Protein AF-A0A960BMP4-F1 (afdb_monomer)

Mean predicted aligned error: 10.77 Å

Foldseek 3Di:
DPPVVVVVLVVVLVCVVVVCVVDPDPPPDDDCPPVVVNVVSVVVVCVVVVVVVVLLVVLFVLLQQLLCVLLVPPLATEAEDDPVCVVVDPDPDQWDWPQDPPDLQAIHSYIYGYNQLSVLSSVCLPDPLPDRDVSVLVSLLSSLLSSLSNNRDDQLQLSLLVSLQCQLVSVVSSPDDSVSSVVSSQCCQPPPQVPDPPSNHDPSQVSCVVVPHHRDPPDDHDD

Secondary structure (DSSP, 8-state):
--HHHHHHHHHHHHHHHHHHHHSPPPTTS------HHHHHHHHHHHHHHHHHHHHHHHHHHHHHHHHHHHH--TT-EEEEPPTTTTTT-----SEEEEE-TT-TT-EEEEEEE-HHHHHHHHHHHHS-SSS--HHHHHHHHHHHHHHHHHTT---HHHHHHHHHHHHHHHHHHTT--HHHHHHHHHHHHHHTGGGS-TTT---HHHHHHHTT--PPTT-----

pLDDT: mean 80.57, std 16.95, range [37.34, 98.31]

Solvent-accessible surface area (backbone atoms only — not comparable to full-atom values): 12436 Å² total; per-residue (Å²): 145,60,64,68,60,54,53,50,50,51,51,53,52,50,50,66,54,47,50,56,69,78,53,66,75,70,86,86,68,82,75,92,72,70,65,56,69,60,53,52,51,52,50,52,50,51,54,53,54,50,48,54,52,51,55,56,48,49,46,29,50,55,50,16,52,32,39,18,68,74,54,69,39,87,75,40,39,40,44,64,46,52,80,77,50,61,83,76,51,91,70,94,58,65,53,49,60,56,68,46,86,95,40,98,78,43,42,27,47,42,29,36,28,29,42,64,39,44,51,27,37,47,48,46,67,73,47,90,53,82,77,69,51,71,62,31,39,46,23,51,40,51,54,34,29,32,34,37,31,47,66,51,50,82,50,55,25,55,24,41,42,51,17,58,64,38,28,29,60,50,34,34,60,64,69,37,51,74,66,42,10,47,52,42,36,48,48,35,59,71,70,44,55,81,73,50,57,74,69,45,55,57,55,38,71,60,49,35,50,76,73,76,42,73,76,53,92,90,64,83,73,78,117

Radius of gyration: 23.42 Å; Cα contacts (8 Å, |Δi|>4): 255; chains: 1; bounding box: 59×39×73 Å

Structure (mmCIF, N/CA/C/O backbone):
data_AF-A0A960BMP4-F1
#
_entry.id   AF-A0A960BMP4-F1
#
loop_
_atom_site.group_PDB
_atom_site.id
_atom_site.type_symbol
_atom_site.label_atom_id
_atom_site.label_alt_id
_atom_site.label_comp_id
_atom_site.label_asym_id
_atom_site.label_entity_id
_atom_site.label_seq_id
_atom_site.pdbx_PDB_ins_code
_atom_site.Cartn_x
_atom_site.Cartn_y
_atom_site.Cartn_z
_atom_site.occupancy
_atom_site.B_iso_or_equiv
_atom_site.auth_seq_id
_atom_site.auth_comp_id
_atom_site.auth_asym_id
_atom_site.auth_atom_id
_atom_site.pdbx_PDB_model_num
ATOM 1 N N . MET A 1 1 ? 5.807 14.676 -18.276 1.00 41.81 1 MET A N 1
ATOM 2 C CA . MET A 1 1 ? 6.745 15.145 -19.332 1.00 41.81 1 MET A CA 1
ATOM 3 C C . MET A 1 1 ? 7.865 14.135 -19.682 1.00 41.81 1 MET A C 1
ATOM 5 O O . MET A 1 1 ? 8.945 14.554 -20.074 1.00 41.81 1 MET A O 1
ATOM 9 N N . ARG A 1 2 ? 7.651 12.806 -19.567 1.00 56.31 2 ARG A N 1
ATOM 10 C CA . ARG A 1 2 ? 8.722 11.788 -19.744 1.00 56.31 2 ARG A CA 1
ATOM 11 C C . ARG A 1 2 ? 8.418 10.639 -20.725 1.00 56.31 2 ARG A C 1
ATOM 13 O O . ARG A 1 2 ? 9.346 9.957 -21.137 1.00 56.31 2 ARG A O 1
ATOM 20 N N . VAL A 1 3 ? 7.169 10.463 -21.162 1.00 45.22 3 VAL A N 1
ATOM 21 C CA . VAL A 1 3 ? 6.778 9.369 -22.080 1.00 45.22 3 VAL A CA 1
ATOM 22 C C . VAL A 1 3 ? 7.283 9.604 -23.513 1.00 45.22 3 VAL A C 1
ATOM 24 O O . VAL A 1 3 ? 7.791 8.686 -24.149 1.00 45.22 3 VAL A O 1
ATOM 27 N N . TRP A 1 4 ? 7.254 10.851 -23.993 1.00 42.41 4 TRP A N 1
ATOM 28 C CA . TRP A 1 4 ? 7.706 11.213 -25.345 1.00 42.41 4 TRP A CA 1
ATOM 29 C C . TRP A 1 4 ? 9.205 10.981 -25.576 1.00 42.41 4 TRP A C 1
ATOM 31 O O . TRP A 1 4 ? 9.603 10.609 -26.675 1.00 42.41 4 TRP A O 1
ATOM 41 N N . LEU A 1 5 ? 10.031 11.136 -24.537 1.00 52.12 5 LEU A N 1
ATOM 42 C CA . LEU A 1 5 ? 11.470 10.861 -24.613 1.00 52.12 5 LEU A CA 1
ATOM 43 C C . LEU A 1 5 ? 11.751 9.364 -24.763 1.00 52.12 5 LEU A C 1
ATOM 45 O O . LEU A 1 5 ? 12.601 8.987 -25.562 1.00 52.12 5 LEU A O 1
ATOM 49 N N . ILE A 1 6 ? 11.007 8.515 -24.049 1.00 60.19 6 ILE A N 1
ATOM 50 C CA . ILE A 1 6 ? 11.130 7.055 -24.151 1.00 60.19 6 ILE A CA 1
ATOM 51 C C . ILE A 1 6 ? 10.642 6.583 -25.528 1.00 60.19 6 ILE A C 1
ATOM 53 O O . ILE A 1 6 ? 11.319 5.787 -26.175 1.00 60.19 6 ILE A O 1
ATOM 57 N N . GLY A 1 7 ? 9.524 7.133 -26.017 1.00 64.62 7 GLY A N 1
ATOM 58 C CA . GLY A 1 7 ? 9.010 6.848 -27.360 1.00 64.62 7 GLY A CA 1
ATOM 59 C C . GLY A 1 7 ? 9.972 7.269 -28.477 1.00 64.62 7 GLY A C 1
ATOM 60 O O . GLY A 1 7 ? 10.212 6.500 -29.406 1.00 64.62 7 GLY A O 1
ATOM 61 N N . ALA A 1 8 ? 10.588 8.449 -28.363 1.00 65.50 8 ALA A N 1
ATOM 62 C CA . ALA A 1 8 ? 11.595 8.918 -29.314 1.00 65.50 8 ALA A CA 1
ATOM 63 C C . ALA A 1 8 ? 12.864 8.049 -29.288 1.00 65.50 8 ALA A C 1
ATOM 65 O O . ALA A 1 8 ? 13.399 7.717 -30.347 1.00 65.50 8 ALA A O 1
ATOM 66 N N . LEU A 1 9 ? 13.316 7.627 -28.100 1.00 70.31 9 LEU A N 1
ATOM 67 C CA . LEU A 1 9 ? 14.463 6.729 -27.969 1.00 70.31 9 LEU A CA 1
ATOM 68 C C . LEU A 1 9 ? 14.171 5.365 -28.608 1.00 70.31 9 LEU A C 1
ATOM 70 O O . LEU A 1 9 ? 14.985 4.867 -29.376 1.00 70.31 9 LEU A O 1
ATOM 74 N N . LEU A 1 10 ? 12.990 4.792 -28.355 1.00 73.38 10 LEU A N 1
ATOM 75 C CA . LEU A 1 10 ? 12.566 3.523 -28.952 1.00 73.38 10 LEU A CA 1
ATOM 76 C C . LEU A 1 10 ? 12.469 3.609 -30.479 1.00 73.38 10 LEU A C 1
ATOM 78 O O . LEU A 1 10 ? 12.967 2.717 -31.161 1.00 73.38 10 LEU A O 1
ATOM 82 N N . MET A 1 11 ? 11.911 4.690 -31.034 1.00 73.88 11 MET A N 1
ATOM 83 C CA . MET A 1 11 ? 11.859 4.880 -32.489 1.00 73.88 11 MET A CA 1
ATOM 84 C C . MET A 1 11 ? 13.251 5.016 -33.116 1.00 73.88 11 MET A C 1
ATOM 86 O O . MET A 1 11 ? 13.504 4.437 -34.174 1.00 73.88 11 MET A O 1
ATOM 90 N N . LEU A 1 12 ? 14.179 5.720 -32.459 1.00 75.50 12 LEU A N 1
ATOM 91 C CA . LEU A 1 12 ? 15.569 5.817 -32.913 1.00 75.50 12 LEU A CA 1
ATOM 92 C C . LEU A 1 12 ? 16.291 4.462 -32.843 1.00 75.50 12 LEU A C 1
ATOM 94 O O . LEU A 1 12 ? 17.049 4.131 -33.756 1.00 75.50 12 LEU A O 1
ATOM 98 N N . LEU A 1 13 ? 16.021 3.654 -31.812 1.00 69.44 13 LEU A N 1
ATOM 99 C CA . LEU A 1 13 ? 16.563 2.299 -31.682 1.00 69.44 13 LEU A CA 1
ATOM 100 C C . LEU A 1 13 ? 16.010 1.370 -32.773 1.00 69.44 13 LEU A C 1
ATOM 102 O O . LEU A 1 13 ? 16.787 0.677 -33.426 1.00 69.44 13 LEU A O 1
ATOM 106 N N . VAL A 1 14 ? 14.701 1.410 -33.048 1.00 76.44 14 VAL A N 1
ATOM 107 C CA . VAL A 1 14 ? 14.080 0.645 -34.146 1.00 76.44 14 VAL A CA 1
ATOM 108 C C . VAL A 1 14 ? 14.661 1.069 -35.496 1.00 76.44 14 VAL A C 1
ATOM 110 O O . VAL A 1 14 ? 15.068 0.215 -36.281 1.00 76.44 14 VAL A O 1
ATOM 113 N N . ALA A 1 15 ? 14.794 2.372 -35.758 1.00 70.25 15 ALA A N 1
ATOM 114 C CA . ALA A 1 15 ? 15.386 2.872 -36.998 1.00 70.25 15 ALA A CA 1
ATOM 115 C C . ALA A 1 15 ? 16.854 2.432 -37.171 1.00 70.25 15 ALA A C 1
ATOM 117 O O . ALA A 1 15 ? 17.264 2.084 -38.280 1.00 70.25 15 ALA A O 1
ATOM 118 N N . ALA A 1 16 ? 17.636 2.390 -36.087 1.00 69.19 16 ALA A N 1
ATOM 119 C CA . ALA A 1 16 ? 19.025 1.931 -36.102 1.00 69.19 16 ALA A CA 1
ATOM 120 C C . ALA A 1 16 ? 19.167 0.421 -36.376 1.00 69.19 16 ALA A C 1
ATOM 122 O O . ALA A 1 16 ? 20.175 0.005 -36.948 1.00 69.19 16 ALA A O 1
ATOM 123 N N . VAL A 1 17 ? 18.164 -0.388 -36.014 1.00 67.19 17 VAL A N 1
ATOM 124 C CA . VAL A 1 17 ? 18.113 -1.837 -36.288 1.00 67.19 17 VAL A CA 1
ATOM 125 C C . VAL A 1 17 ? 17.589 -2.125 -37.698 1.00 67.19 17 VAL A C 1
ATOM 127 O O . VAL A 1 17 ? 18.158 -2.941 -38.419 1.00 67.19 17 VAL A O 1
ATOM 130 N N . VAL A 1 18 ? 16.527 -1.436 -38.119 1.00 71.44 18 VAL A N 1
ATOM 131 C CA . VAL A 1 18 ? 15.832 -1.693 -39.390 1.00 71.44 18 VAL A CA 1
ATOM 132 C C . VAL A 1 18 ? 16.627 -1.173 -40.589 1.00 71.44 18 VAL A C 1
ATOM 134 O O . VAL A 1 18 ? 16.688 -1.830 -41.626 1.00 71.44 18 VAL A O 1
ATOM 137 N N . ARG A 1 19 ? 17.297 -0.022 -40.464 1.00 71.12 19 ARG A N 1
ATOM 138 C CA . ARG A 1 19 ? 18.077 0.573 -41.560 1.00 71.12 19 ARG A CA 1
ATOM 139 C C . ARG A 1 19 ? 19.176 -0.352 -42.123 1.00 71.12 19 ARG A C 1
ATOM 141 O O . ARG A 1 19 ? 19.245 -0.457 -43.344 1.00 71.12 19 ARG A O 1
ATOM 148 N N . PRO A 1 20 ? 20.020 -1.031 -41.320 1.00 63.31 20 PRO A N 1
ATOM 149 C CA . PRO A 1 20 ? 21.010 -1.972 -41.851 1.00 63.31 20 PRO A CA 1
ATOM 150 C C . PRO A 1 20 ? 20.406 -3.283 -42.3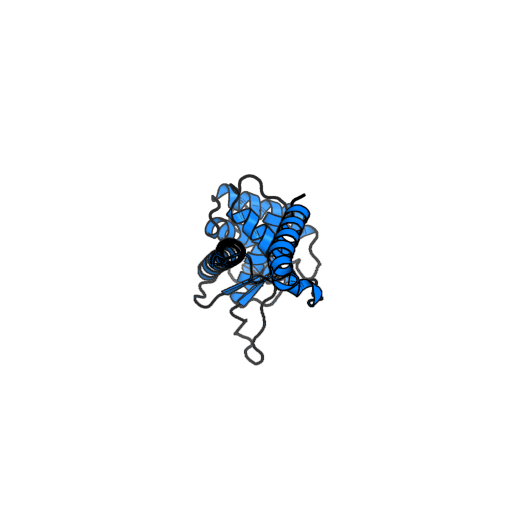87 1.00 63.31 20 PRO A C 1
ATOM 152 O O . PRO A 1 20 ? 21.058 -3.929 -43.203 1.00 63.31 20 PRO A O 1
ATOM 155 N N . LEU A 1 21 ? 19.184 -3.657 -41.980 1.00 65.56 21 LEU A N 1
ATOM 156 C CA . LEU A 1 21 ? 18.453 -4.810 -42.529 1.00 65.56 21 LEU A CA 1
ATOM 157 C C . LEU A 1 21 ? 17.820 -4.500 -43.894 1.00 65.56 21 LEU A C 1
ATOM 159 O O . LEU A 1 21 ? 17.874 -5.330 -44.795 1.00 65.56 21 LEU A O 1
ATOM 163 N N . LEU A 1 22 ? 17.242 -3.305 -44.055 1.00 68.94 22 LEU A N 1
ATOM 164 C CA . LEU A 1 22 ? 16.606 -2.877 -45.308 1.00 68.94 22 LEU A CA 1
ATOM 165 C C . LEU A 1 22 ? 17.612 -2.396 -46.361 1.00 68.94 22 LEU A C 1
ATOM 167 O O . LEU A 1 22 ? 17.332 -2.476 -47.554 1.00 68.94 22 LEU A O 1
ATOM 171 N N . PHE A 1 23 ? 18.778 -1.904 -45.937 1.00 70.50 23 PHE A N 1
ATOM 172 C CA . PHE A 1 23 ? 19.818 -1.387 -46.830 1.00 70.50 23 PHE A CA 1
ATOM 173 C C . PHE A 1 23 ? 21.168 -2.066 -46.552 1.00 70.50 23 PHE A C 1
ATOM 175 O O . PHE A 1 23 ? 22.090 -1.418 -46.036 1.00 70.50 23 PHE A O 1
ATOM 182 N N . PRO A 1 24 ? 21.309 -3.369 -46.864 1.00 61.44 24 PRO A N 1
ATOM 183 C CA . PRO A 1 24 ? 22.581 -4.064 -46.722 1.00 61.44 24 PRO A CA 1
ATOM 184 C C . PRO A 1 24 ? 23.634 -3.402 -47.618 1.00 61.44 24 PRO A C 1
ATOM 186 O O . PRO A 1 24 ? 23.398 -3.127 -48.796 1.00 61.44 24 PRO A O 1
ATOM 189 N N . ARG A 1 25 ? 24.811 -3.101 -47.055 1.00 61.41 25 ARG A N 1
ATOM 190 C CA . ARG A 1 25 ? 25.912 -2.518 -47.834 1.00 61.41 25 ARG A CA 1
ATOM 191 C C . ARG A 1 25 ? 26.442 -3.547 -48.844 1.00 61.41 25 ARG A C 1
ATOM 193 O O . ARG A 1 25 ? 26.549 -4.721 -48.491 1.00 61.41 25 ARG A O 1
ATOM 200 N N . PRO A 1 26 ? 26.815 -3.124 -50.066 1.00 57.16 26 PRO A N 1
ATOM 201 C CA . PRO A 1 26 ? 27.403 -4.019 -51.056 1.00 57.16 26 PRO A CA 1
ATOM 202 C C . PRO A 1 26 ? 28.699 -4.640 -50.519 1.00 57.16 26 PRO A C 1
ATOM 204 O O . PRO A 1 26 ? 29.534 -3.954 -49.929 1.00 57.16 26 PRO A O 1
ATOM 207 N N . ALA A 1 27 ? 28.865 -5.945 -50.746 1.00 57.91 27 ALA A N 1
ATOM 208 C CA . ALA A 1 27 ? 29.931 -6.786 -50.190 1.00 57.91 27 ALA A CA 1
ATOM 209 C C . ALA A 1 27 ? 31.366 -6.410 -50.629 1.00 57.91 27 ALA A C 1
ATOM 211 O O . ALA A 1 27 ? 32.328 -7.031 -50.187 1.00 57.91 27 ALA A O 1
ATOM 212 N N . SER A 1 28 ? 31.532 -5.396 -51.484 1.00 59.44 28 SER A N 1
ATOM 213 C CA . SER A 1 28 ? 32.819 -4.965 -52.039 1.00 59.44 28 SER A CA 1
ATOM 214 C C . SER A 1 28 ? 33.647 -4.060 -51.115 1.00 59.44 28 SER A C 1
ATOM 216 O O . SER A 1 28 ? 34.792 -3.754 -51.437 1.00 59.44 28 SER A O 1
ATOM 218 N N . LEU A 1 29 ? 33.112 -3.633 -49.966 1.00 59.00 29 LEU A N 1
ATOM 219 C CA . LEU A 1 29 ? 33.836 -2.845 -48.961 1.00 59.00 29 LEU A CA 1
ATOM 220 C C . LEU A 1 29 ? 34.099 -3.721 -47.732 1.00 59.00 29 LEU A C 1
ATOM 222 O O . LEU A 1 29 ? 33.261 -3.847 -46.842 1.00 59.00 29 LEU A O 1
ATOM 226 N N . GLY A 1 30 ? 35.262 -4.372 -47.745 1.00 46.69 30 GLY A N 1
ATOM 227 C CA . GLY A 1 30 ? 35.676 -5.387 -46.784 1.00 46.69 30 GLY A CA 1
ATOM 228 C C . GLY A 1 30 ? 35.662 -4.968 -45.310 1.00 46.69 30 GLY A C 1
ATOM 229 O O . GLY A 1 30 ? 35.833 -3.806 -44.940 1.00 46.69 30 GLY A O 1
ATOM 230 N N . GLY A 1 31 ? 35.524 -5.995 -44.470 1.00 52.41 31 GLY A N 1
ATOM 231 C CA . GLY A 1 31 ? 35.688 -5.949 -43.021 1.00 52.41 31 GLY A CA 1
ATOM 232 C C . GLY A 1 31 ? 34.431 -6.419 -42.302 1.00 52.41 31 GLY A C 1
ATOM 233 O O . GLY A 1 31 ? 33.471 -5.663 -42.176 1.00 52.41 31 GLY A O 1
ATOM 234 N N . ASN A 1 32 ? 34.460 -7.653 -41.791 1.00 59.75 32 ASN A N 1
ATOM 235 C CA . ASN A 1 32 ? 33.441 -8.232 -40.916 1.00 59.75 32 ASN A CA 1
ATOM 236 C C . ASN A 1 32 ? 33.406 -7.447 -39.586 1.00 59.75 32 ASN A C 1
ATOM 238 O O . ASN A 1 32 ? 33.947 -7.872 -38.567 1.00 59.75 32 ASN A O 1
ATOM 242 N N . ARG A 1 33 ? 32.834 -6.238 -39.589 1.00 59.66 33 ARG A N 1
ATOM 243 C CA . ARG A 1 33 ? 32.557 -5.494 -38.361 1.00 59.66 33 ARG A CA 1
ATOM 244 C C . ARG A 1 33 ? 31.345 -6.163 -37.736 1.00 59.66 33 ARG A C 1
ATOM 246 O O . ARG A 1 33 ? 30.214 -5.868 -38.109 1.00 59.66 33 ARG A O 1
ATOM 253 N N . PHE A 1 34 ? 31.618 -7.111 -36.841 1.00 61.66 34 PHE A N 1
ATOM 254 C CA . PHE A 1 34 ? 30.632 -7.737 -35.964 1.00 61.66 34 PHE A CA 1
ATOM 255 C C . PHE A 1 34 ? 29.614 -6.677 -35.495 1.00 61.66 34 PHE A C 1
ATOM 257 O O . PHE A 1 34 ? 30.033 -5.550 -35.200 1.00 61.66 34 PHE A O 1
ATOM 264 N N . PRO A 1 35 ? 28.301 -6.977 -35.472 1.00 76.19 35 PRO A N 1
ATOM 265 C CA . PRO A 1 35 ? 27.229 -5.991 -35.301 1.00 76.19 35 PRO A CA 1
ATOM 266 C C . PRO A 1 35 ? 27.111 -5.487 -33.848 1.00 76.19 35 PRO A C 1
ATOM 268 O O . PRO A 1 35 ? 26.029 -5.459 -33.267 1.00 76.19 35 PRO A O 1
ATOM 271 N N . TRP A 1 36 ? 28.229 -5.059 -33.253 1.00 69.88 36 TRP A N 1
ATOM 272 C CA . TRP A 1 36 ? 28.355 -4.584 -31.878 1.00 69.88 36 TRP A CA 1
ATOM 273 C C . TRP A 1 36 ? 27.352 -3.478 -31.561 1.00 69.88 36 TRP A C 1
ATOM 275 O O . TRP A 1 36 ? 26.786 -3.482 -30.483 1.00 69.88 36 TRP A O 1
ATOM 285 N N . ILE A 1 37 ? 27.069 -2.568 -32.499 1.00 77.12 37 ILE A N 1
ATOM 286 C CA . ILE A 1 37 ? 26.105 -1.479 -32.274 1.00 77.12 37 ILE A CA 1
ATOM 287 C C . ILE A 1 37 ? 24.690 -2.037 -32.062 1.00 77.12 37 ILE A C 1
ATOM 289 O O . ILE A 1 37 ? 24.037 -1.693 -31.081 1.00 77.12 37 ILE A O 1
ATOM 293 N N . THR A 1 38 ? 24.231 -2.929 -32.944 1.00 76.19 38 THR A N 1
ATOM 294 C CA . THR A 1 38 ? 22.916 -3.579 -32.834 1.00 76.19 38 THR A CA 1
ATOM 295 C C . THR A 1 38 ? 22.827 -4.428 -31.568 1.00 76.19 38 THR A C 1
ATOM 297 O O . THR A 1 38 ? 21.836 -4.351 -30.847 1.00 76.19 38 THR A O 1
ATOM 300 N N . MET A 1 39 ? 23.878 -5.190 -31.258 1.00 77.38 39 MET A N 1
ATOM 301 C CA . MET A 1 39 ? 23.933 -6.020 -30.055 1.00 77.38 39 MET A CA 1
ATOM 302 C C . MET A 1 39 ? 23.913 -5.176 -28.774 1.00 77.38 39 MET A C 1
ATOM 304 O O . MET A 1 39 ? 23.168 -5.490 -27.853 1.00 77.38 39 MET A O 1
ATOM 308 N N . THR A 1 40 ? 24.661 -4.069 -28.734 1.00 80.88 40 THR A N 1
ATOM 309 C CA . THR A 1 40 ? 24.659 -3.124 -27.609 1.00 80.88 40 THR A 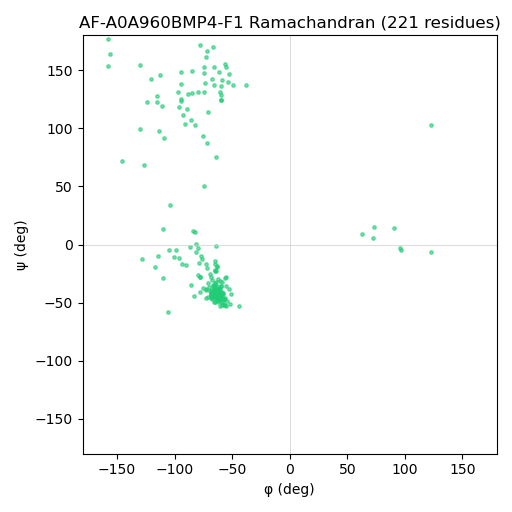CA 1
ATOM 310 C C . THR A 1 40 ? 23.288 -2.483 -27.425 1.00 80.88 40 THR A C 1
ATOM 312 O O . THR A 1 40 ? 22.809 -2.393 -26.300 1.00 80.88 40 THR A O 1
ATOM 315 N N . ILE A 1 41 ? 22.618 -2.084 -28.510 1.00 83.75 41 ILE A N 1
ATOM 316 C CA . ILE A 1 41 ? 21.257 -1.531 -28.459 1.00 83.75 41 ILE A CA 1
ATOM 317 C C . ILE A 1 41 ? 20.271 -2.539 -27.861 1.00 83.75 41 ILE A C 1
ATOM 319 O O . ILE A 1 41 ? 19.524 -2.192 -26.946 1.00 83.75 41 ILE A O 1
ATOM 323 N N . LEU A 1 42 ? 20.283 -3.783 -28.346 1.00 84.00 42 LEU A N 1
ATOM 324 C CA . LEU A 1 42 ? 19.400 -4.835 -27.841 1.00 84.00 42 LEU A CA 1
ATOM 325 C C . LEU A 1 42 ? 19.695 -5.160 -26.375 1.00 84.00 42 LEU A C 1
ATOM 327 O O . LEU A 1 42 ? 18.766 -5.292 -25.583 1.00 84.00 42 LEU A O 1
ATOM 331 N N . LEU A 1 43 ? 20.973 -5.222 -25.996 1.00 85.00 43 LEU A N 1
ATOM 332 C CA . LEU A 1 43 ? 21.381 -5.453 -24.614 1.00 85.00 43 LEU A CA 1
ATOM 333 C C . LEU A 1 43 ? 20.878 -4.336 -23.691 1.00 85.00 43 LEU A C 1
ATOM 335 O O . LEU A 1 43 ? 20.273 -4.623 -22.663 1.00 85.00 43 LEU A O 1
ATOM 339 N N . VAL A 1 44 ? 21.068 -3.070 -24.071 1.00 87.56 44 VAL A N 1
ATOM 340 C CA . VAL A 1 44 ? 20.563 -1.924 -23.298 1.00 87.56 44 VAL A CA 1
ATOM 341 C C . VAL A 1 44 ? 19.038 -1.973 -23.190 1.00 87.56 44 VAL A C 1
ATOM 343 O O . VAL A 1 44 ? 18.508 -1.768 -22.102 1.00 87.56 44 VAL A O 1
ATOM 346 N N . ALA A 1 45 ? 18.326 -2.295 -24.272 1.00 86.31 45 ALA A N 1
ATOM 347 C CA . ALA A 1 45 ? 16.870 -2.416 -24.245 1.00 86.31 45 ALA A CA 1
ATOM 348 C C . ALA A 1 45 ? 16.395 -3.519 -23.281 1.00 86.31 45 ALA A C 1
ATOM 350 O O . ALA A 1 45 ? 15.506 -3.272 -22.468 1.00 86.31 45 ALA A O 1
ATOM 351 N N . VAL A 1 46 ? 17.017 -4.704 -23.316 1.00 87.06 46 VAL A N 1
ATOM 352 C CA . VAL A 1 46 ? 16.703 -5.813 -22.396 1.00 87.06 46 VAL A CA 1
ATOM 353 C C . VAL A 1 46 ? 16.979 -5.423 -20.947 1.00 87.06 46 VAL A C 1
ATOM 355 O O . VAL A 1 46 ? 16.148 -5.689 -20.084 1.00 87.06 46 VAL A O 1
ATOM 358 N N . LEU A 1 47 ? 18.103 -4.757 -20.671 1.00 86.12 47 LEU A N 1
ATOM 359 C CA . LEU A 1 47 ? 18.442 -4.310 -19.318 1.00 86.12 47 LEU A CA 1
ATOM 360 C C . LEU A 1 47 ? 17.445 -3.273 -18.792 1.00 86.12 47 LEU A C 1
ATOM 362 O O . LEU A 1 47 ? 17.018 -3.364 -17.644 1.00 86.12 47 LEU A O 1
ATOM 366 N N . VAL A 1 48 ? 17.037 -2.313 -19.626 1.00 87.38 48 VAL A N 1
ATOM 367 C CA . VAL A 1 48 ? 16.058 -1.288 -19.240 1.00 87.38 48 VAL A CA 1
ATOM 368 C C . VAL A 1 48 ? 14.686 -1.911 -18.984 1.00 87.38 48 VAL A C 1
ATOM 370 O O . VAL A 1 48 ? 14.095 -1.662 -17.936 1.00 87.38 48 VAL A O 1
ATOM 373 N N . LEU A 1 49 ? 14.182 -2.745 -19.898 1.00 87.88 49 LEU A N 1
ATOM 374 C CA . LEU A 1 49 ? 12.888 -3.415 -19.725 1.00 87.88 49 LEU A CA 1
ATOM 375 C C . LEU A 1 49 ? 12.908 -4.367 -18.523 1.00 87.88 49 LEU A C 1
ATOM 377 O O . LEU A 1 49 ? 11.996 -4.338 -17.700 1.00 87.88 49 LEU A O 1
ATOM 381 N N . GLY A 1 50 ? 13.982 -5.145 -18.375 1.00 82.94 50 GLY A N 1
ATOM 382 C CA . GLY A 1 50 ? 14.189 -6.033 -17.236 1.00 82.94 50 GLY A CA 1
ATOM 383 C C . GLY A 1 50 ? 14.239 -5.284 -15.904 1.00 82.94 50 GLY A C 1
ATOM 384 O O . GLY A 1 50 ? 13.667 -5.754 -14.927 1.00 82.94 50 GLY A O 1
ATOM 385 N N . TRP A 1 51 ? 14.845 -4.093 -15.864 1.00 86.31 51 TRP A N 1
ATOM 386 C CA . TRP A 1 51 ? 14.854 -3.236 -14.676 1.00 86.31 51 TRP A CA 1
ATOM 387 C C . TRP A 1 51 ? 13.449 -2.768 -14.279 1.00 86.31 51 TRP A C 1
ATOM 389 O O . TRP A 1 51 ? 13.092 -2.832 -13.101 1.00 86.31 51 TRP A O 1
ATOM 399 N N . PHE A 1 52 ? 12.640 -2.315 -15.242 1.00 86.88 52 PHE A N 1
ATOM 400 C CA . PHE A 1 52 ? 11.259 -1.906 -14.970 1.00 86.88 52 PHE A CA 1
ATOM 401 C C . PHE A 1 52 ? 10.408 -3.075 -14.462 1.00 86.88 52 P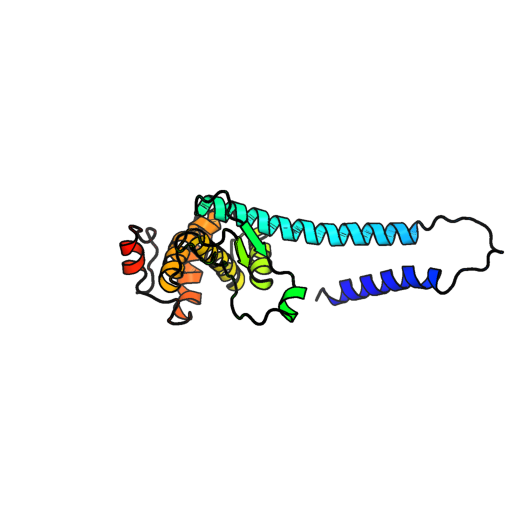HE A C 1
ATOM 403 O O . PHE A 1 52 ? 9.691 -2.911 -13.477 1.00 86.88 52 PHE A O 1
ATOM 410 N N . GLU A 1 53 ? 10.537 -4.253 -15.073 1.00 86.50 53 GLU A N 1
ATOM 411 C CA . GLU A 1 53 ? 9.846 -5.472 -14.636 1.00 86.50 53 GLU A CA 1
ATOM 412 C C . GLU A 1 53 ? 10.270 -5.916 -13.240 1.00 86.50 53 GLU A C 1
ATOM 414 O O . GLU A 1 53 ? 9.430 -6.196 -12.385 1.00 86.50 53 GLU A O 1
ATOM 419 N N . TRP A 1 54 ? 11.578 -5.946 -12.988 1.00 88.81 54 TRP A N 1
ATOM 420 C CA . TRP A 1 54 ? 12.114 -6.297 -11.681 1.00 88.81 54 TRP A CA 1
ATOM 421 C C . TRP A 1 54 ? 11.562 -5.365 -10.604 1.00 88.81 54 TRP A C 1
ATOM 423 O O . TRP A 1 54 ? 11.048 -5.828 -9.591 1.00 88.81 54 TRP A O 1
ATOM 433 N N . ARG A 1 55 ? 11.576 -4.056 -10.859 1.00 88.25 55 ARG A N 1
ATOM 434 C CA . ARG A 1 55 ? 11.055 -3.052 -9.931 1.00 88.25 55 ARG A CA 1
ATOM 435 C C . ARG A 1 55 ? 9.549 -3.175 -9.698 1.00 88.25 55 ARG A C 1
ATOM 437 O O . ARG A 1 55 ? 9.111 -2.988 -8.570 1.00 88.25 55 ARG A O 1
ATOM 444 N N . TRP A 1 56 ? 8.764 -3.498 -10.726 1.00 88.81 56 TRP A N 1
ATOM 445 C CA . TRP A 1 56 ? 7.324 -3.740 -10.578 1.00 88.81 56 TRP A CA 1
ATOM 446 C C . TRP A 1 56 ? 7.036 -4.994 -9.741 1.00 88.81 56 TRP A C 1
ATOM 448 O O . TRP A 1 56 ? 6.106 -5.009 -8.939 1.00 88.81 56 TRP A O 1
ATOM 458 N N . ARG A 1 57 ? 7.872 -6.033 -9.870 1.00 90.62 57 ARG A N 1
ATOM 459 C CA . ARG A 1 57 ? 7.796 -7.230 -9.020 1.00 90.62 57 ARG A CA 1
ATOM 460 C C . ARG A 1 57 ? 8.220 -6.965 -7.580 1.00 90.62 57 ARG A C 1
ATOM 462 O O . ARG A 1 57 ? 7.615 -7.527 -6.682 1.00 90.62 57 ARG A O 1
ATOM 469 N N . GLN A 1 58 ? 9.221 -6.112 -7.344 1.00 93.31 58 GLN A N 1
ATOM 470 C CA . GLN A 1 58 ? 9.619 -5.745 -5.977 1.00 93.31 58 GLN A CA 1
ATOM 471 C C . GLN A 1 58 ? 8.451 -5.136 -5.191 1.00 93.31 58 GLN A C 1
ATOM 473 O O . GLN A 1 58 ? 8.233 -5.524 -4.053 1.00 93.31 58 GLN A O 1
ATOM 478 N N . VAL A 1 59 ? 7.646 -4.273 -5.821 1.00 93.69 59 VAL A N 1
ATOM 479 C CA . VAL A 1 59 ? 6.447 -3.690 -5.188 1.00 93.69 59 VAL A CA 1
ATOM 480 C C . VAL A 1 59 ? 5.448 -4.776 -4.785 1.00 93.69 59 VAL A C 1
ATOM 482 O O . VAL A 1 59 ? 4.958 -4.759 -3.664 1.00 93.69 59 VAL A O 1
ATOM 485 N N . GLN A 1 60 ? 5.190 -5.747 -5.667 1.00 94.69 60 GLN A N 1
ATOM 486 C CA . GLN A 1 60 ? 4.314 -6.885 -5.363 1.00 94.69 60 GLN A CA 1
ATOM 487 C C . GLN A 1 60 ? 4.862 -7.742 -4.219 1.00 94.69 60 GLN A C 1
ATOM 489 O O . GLN A 1 60 ? 4.097 -8.160 -3.358 1.00 94.69 60 GLN A O 1
ATOM 494 N N . TYR A 1 61 ? 6.177 -7.976 -4.171 1.00 95.69 61 TYR A N 1
ATOM 495 C CA . TYR A 1 61 ? 6.795 -8.740 -3.087 1.00 95.69 61 TYR A CA 1
ATOM 496 C C . TYR A 1 61 ? 6.714 -8.020 -1.739 1.00 95.69 61 TYR A C 1
ATOM 498 O O . TYR A 1 61 ? 6.348 -8.655 -0.757 1.00 95.69 61 TYR A O 1
ATOM 506 N N . GLU A 1 62 ? 7.013 -6.718 -1.688 1.00 96.56 62 GLU A N 1
ATOM 507 C CA . GLU A 1 62 ? 6.894 -5.927 -0.455 1.00 96.56 62 GLU A CA 1
ATOM 508 C C . GLU A 1 62 ? 5.436 -5.845 0.019 1.00 96.56 62 GLU A C 1
ATOM 510 O O . GLU A 1 62 ? 5.155 -6.036 1.201 1.00 96.56 62 GLU A O 1
ATOM 515 N N . ALA A 1 63 ? 4.493 -5.643 -0.908 1.00 96.75 63 ALA A N 1
ATOM 516 C CA . ALA A 1 63 ? 3.068 -5.647 -0.599 1.00 96.75 63 ALA A CA 1
ATOM 517 C C . ALA A 1 63 ? 2.604 -7.015 -0.076 1.00 96.75 63 ALA A C 1
ATOM 519 O O . ALA A 1 63 ? 1.954 -7.087 0.964 1.00 96.75 63 ALA A O 1
ATOM 520 N N . ALA A 1 64 ? 2.972 -8.107 -0.751 1.00 96.62 64 ALA A N 1
ATOM 521 C CA . ALA A 1 64 ? 2.610 -9.459 -0.336 1.00 96.62 64 ALA A CA 1
ATOM 522 C C . ALA A 1 64 ? 3.206 -9.821 1.030 1.00 96.62 64 ALA A C 1
ATOM 524 O O . ALA A 1 64 ? 2.523 -10.442 1.838 1.00 96.62 64 ALA A O 1
ATOM 525 N N . ASP A 1 65 ? 4.444 -9.419 1.323 1.00 97.75 65 ASP A N 1
ATOM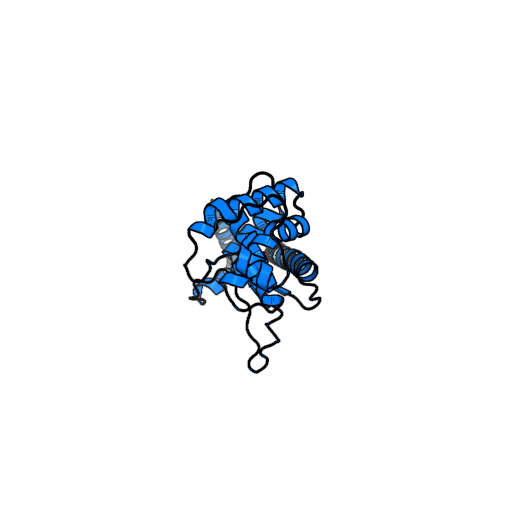 526 C CA . ASP A 1 65 ? 5.066 -9.646 2.632 1.00 97.75 65 ASP A CA 1
ATOM 527 C C . ASP A 1 65 ? 4.314 -8.923 3.763 1.00 97.75 65 ASP A C 1
ATOM 529 O O . ASP A 1 65 ? 4.002 -9.522 4.801 1.00 97.75 65 ASP A O 1
ATOM 533 N N . ALA A 1 66 ? 3.918 -7.669 3.524 1.00 97.56 66 ALA A N 1
ATOM 534 C CA . ALA A 1 66 ? 3.085 -6.911 4.450 1.00 97.56 66 ALA A CA 1
ATOM 535 C C . ALA A 1 66 ? 1.706 -7.569 4.646 1.00 97.56 66 ALA A C 1
ATOM 537 O O . ALA A 1 66 ? 1.274 -7.748 5.785 1.00 97.56 66 ALA A O 1
ATOM 538 N N . VAL A 1 67 ? 1.045 -8.010 3.569 1.00 96.19 67 VAL A N 1
ATOM 539 C CA . VAL A 1 67 ? -0.254 -8.709 3.634 1.00 96.19 67 VAL A CA 1
ATOM 540 C C . VAL A 1 67 ? -0.147 -10.030 4.394 1.00 96.19 67 VAL A C 1
ATOM 542 O O . VAL A 1 67 ? -0.973 -10.302 5.265 1.00 96.19 67 VAL A O 1
ATOM 545 N N . ARG A 1 68 ? 0.877 -10.846 4.126 1.00 96.81 68 ARG A N 1
ATOM 546 C CA . ARG A 1 68 ? 1.127 -12.111 4.843 1.00 96.81 68 ARG A CA 1
ATOM 547 C C . ARG A 1 68 ? 1.307 -11.872 6.333 1.00 96.81 68 ARG A C 1
ATOM 549 O O . ARG A 1 68 ? 0.733 -12.589 7.149 1.00 96.81 68 ARG A O 1
ATOM 556 N N . THR A 1 69 ? 2.078 -10.845 6.683 1.00 96.44 69 THR A N 1
ATOM 557 C CA . THR A 1 69 ? 2.336 -10.484 8.078 1.00 96.44 69 THR A CA 1
ATOM 558 C C . THR A 1 69 ? 1.081 -9.947 8.764 1.00 96.44 69 THR A C 1
ATOM 560 O O . THR A 1 69 ? 0.834 -10.277 9.922 1.00 96.44 69 THR A O 1
ATOM 563 N N . LEU A 1 70 ? 0.273 -9.147 8.062 1.00 94.31 70 LEU A N 1
ATOM 564 C CA . LEU A 1 70 ? -0.968 -8.584 8.594 1.00 94.31 70 LEU A CA 1
ATOM 565 C C . LEU A 1 70 ? -2.036 -9.663 8.825 1.00 94.31 70 LEU A C 1
ATOM 567 O O . LEU A 1 70 ? -2.677 -9.689 9.870 1.00 94.31 70 LEU A O 1
ATOM 571 N N . THR A 1 71 ? -2.224 -10.549 7.847 1.00 92.00 71 THR A N 1
ATOM 572 C CA . THR A 1 71 ? -3.311 -11.544 7.827 1.00 92.00 71 THR A CA 1
ATOM 573 C C . THR A 1 71 ? -2.938 -12.871 8.489 1.00 92.00 71 THR A C 1
ATOM 575 O O . THR A 1 71 ? -3.816 -13.673 8.798 1.00 92.00 71 THR A O 1
ATOM 578 N N . GLY A 1 72 ? -1.642 -13.144 8.672 1.00 92.56 72 GLY A N 1
ATOM 579 C CA . GLY A 1 72 ? -1.132 -14.448 9.101 1.00 92.56 72 GLY A CA 1
ATOM 580 C C . GLY A 1 72 ? -1.210 -15.538 8.023 1.00 92.56 72 GLY A C 1
ATOM 581 O O . GLY A 1 72 ? -0.898 -16.697 8.303 1.00 92.56 72 GLY A O 1
ATOM 582 N N . ARG A 1 73 ? -1.617 -15.198 6.794 1.00 90.69 73 ARG A N 1
ATOM 583 C CA . ARG A 1 73 ? -1.736 -16.138 5.675 1.00 90.69 73 ARG A CA 1
ATOM 584 C C . ARG A 1 73 ? -0.443 -16.200 4.877 1.00 90.69 73 ARG A C 1
ATOM 586 O O . ARG A 1 73 ? -0.162 -15.312 4.083 1.00 90.69 73 ARG A O 1
ATOM 593 N N . ALA A 1 74 ? 0.340 -17.262 5.065 1.00 91.69 74 ALA A N 1
ATOM 594 C CA . ALA A 1 74 ? 1.628 -17.440 4.383 1.00 91.69 74 ALA A CA 1
ATOM 595 C C . ALA A 1 74 ? 1.508 -17.602 2.854 1.00 91.69 74 ALA A C 1
ATOM 597 O O . ALA A 1 74 ? 2.469 -17.345 2.132 1.00 91.69 74 ALA A O 1
ATOM 598 N N . ASP A 1 75 ? 0.339 -18.027 2.374 1.00 90.94 75 ASP A N 1
ATOM 599 C CA . ASP A 1 75 ? 0.001 -18.206 0.963 1.00 90.94 75 ASP A CA 1
ATOM 600 C C . ASP A 1 75 ? -0.529 -16.930 0.294 1.00 90.94 75 ASP A C 1
ATOM 602 O O . ASP A 1 75 ? -0.808 -16.966 -0.900 1.00 90.94 75 ASP A O 1
ATOM 606 N N . ALA A 1 76 ? -0.678 -15.818 1.025 1.00 92.25 76 ALA A N 1
ATOM 607 C CA . ALA A 1 76 ? -1.203 -14.583 0.454 1.00 92.25 76 ALA A CA 1
ATOM 608 C C . ALA A 1 76 ? -0.257 -14.000 -0.609 1.00 92.25 76 ALA A C 1
ATOM 610 O O . ALA A 1 76 ? 0.962 -13.949 -0.428 1.00 92.25 76 ALA A O 1
ATOM 611 N N . GLU A 1 77 ? -0.808 -13.533 -1.718 1.00 93.25 77 GLU A N 1
ATOM 612 C CA . GLU A 1 77 ? -0.093 -12.916 -2.829 1.00 93.25 77 GLU A CA 1
ATOM 613 C C . GLU A 1 77 ? -0.762 -11.593 -3.207 1.00 93.25 77 GLU A C 1
ATOM 615 O O . GLU A 1 77 ? -1.946 -11.380 -2.952 1.00 93.25 77 GLU A O 1
ATOM 620 N N . VAL A 1 78 ? 0.015 -10.690 -3.799 1.00 92.81 78 VAL A N 1
ATOM 621 C CA . VAL A 1 78 ? -0.472 -9.413 -4.324 1.00 92.81 78 VAL A CA 1
ATOM 622 C C . VAL A 1 78 ? -0.073 -9.344 -5.785 1.00 92.81 78 VAL A C 1
ATOM 624 O O . VAL A 1 78 ? 1.115 -9.426 -6.104 1.00 92.81 78 VAL A O 1
ATOM 627 N N . GLU A 1 79 ? -1.056 -9.172 -6.661 1.00 91.12 79 GLU A N 1
ATOM 628 C CA . GLU A 1 79 ? -0.843 -9.076 -8.099 1.00 91.12 79 GLU A CA 1
ATOM 629 C C . GLU A 1 79 ? -1.231 -7.696 -8.620 1.00 91.12 79 GLU A C 1
ATOM 631 O O . GLU A 1 79 ? -2.366 -7.243 -8.493 1.00 91.12 79 GLU A O 1
ATOM 636 N N . CYS A 1 80 ? -0.272 -7.030 -9.258 1.00 87.81 80 CYS A N 1
ATOM 637 C CA . CYS A 1 80 ? -0.476 -5.715 -9.854 1.00 87.81 80 CYS A CA 1
ATOM 638 C C . CYS A 1 80 ? -0.834 -5.829 -11.335 1.00 87.81 80 CYS A C 1
ATOM 640 O O . CYS A 1 80 ? -0.032 -6.338 -12.130 1.00 87.81 80 CYS A O 1
ATOM 642 N N . GLN A 1 81 ? -1.961 -5.243 -11.743 1.00 81.38 81 GLN A N 1
ATOM 643 C CA . GLN A 1 81 ? -2.306 -5.129 -13.156 1.00 81.38 81 GLN A CA 1
ATOM 644 C C . GLN A 1 81 ? -1.237 -4.347 -13.938 1.00 81.38 81 GLN A C 1
ATOM 646 O O . GLN A 1 81 ? -0.656 -3.352 -13.487 1.00 81.38 81 GLN A O 1
ATOM 651 N N . ARG A 1 82 ? -0.972 -4.801 -15.167 1.00 70.69 82 ARG A N 1
ATOM 652 C CA . ARG A 1 82 ? -0.089 -4.097 -16.105 1.00 70.69 82 ARG A CA 1
ATOM 653 C C . ARG A 1 82 ? -0.866 -3.020 -16.861 1.00 70.69 82 ARG A C 1
ATOM 655 O O . ARG A 1 82 ? -2.026 -3.221 -17.198 1.00 70.69 82 ARG A O 1
ATOM 662 N N . SER A 1 83 ? -0.194 -1.934 -17.241 1.00 51.66 83 SER A N 1
ATOM 663 C CA . SER A 1 83 ? -0.802 -0.796 -17.956 1.00 51.66 83 SER A CA 1
ATOM 664 C C . SER A 1 83 ? -1.524 -1.163 -19.264 1.00 51.66 83 SER A C 1
ATOM 666 O O . SER A 1 83 ? -2.478 -0.498 -19.644 1.00 51.66 83 SER A O 1
ATOM 668 N N . GLY A 1 84 ? -1.117 -2.239 -19.950 1.00 41.78 84 GLY A N 1
ATOM 669 C CA . GLY A 1 84 ? -1.802 -2.736 -21.153 1.00 41.78 84 GLY A CA 1
ATOM 670 C C . GLY A 1 84 ? -3.078 -3.547 -20.884 1.00 41.78 84 GLY A C 1
ATOM 671 O O . GLY A 1 84 ? -3.869 -3.741 -21.802 1.00 41.78 84 GLY A O 1
ATOM 672 N N . ALA A 1 85 ? -3.290 -4.013 -19.649 1.00 44.72 85 ALA A N 1
ATOM 673 C CA . ALA A 1 85 ? -4.479 -4.770 -19.262 1.00 44.72 85 ALA A CA 1
ATOM 674 C C . ALA A 1 85 ? -5.701 -3.858 -19.048 1.00 44.72 85 ALA A C 1
ATOM 676 O O . ALA A 1 85 ? -6.820 -4.276 -19.326 1.00 44.72 85 ALA A O 1
ATOM 677 N N . GLN A 1 86 ? -5.504 -2.588 -18.672 1.00 39.69 86 GLN A N 1
ATOM 678 C CA . GLN A 1 86 ? -6.597 -1.621 -18.476 1.00 39.69 86 GLN A CA 1
ATOM 679 C C . GLN A 1 86 ? -7.373 -1.272 -19.759 1.00 39.69 86 GLN A C 1
ATOM 681 O O . GLN A 1 86 ? -8.495 -0.792 -19.691 1.00 39.69 86 GLN A O 1
ATOM 686 N N . LEU A 1 87 ? -6.824 -1.557 -20.946 1.00 37.34 87 LEU A N 1
ATOM 687 C CA . LEU A 1 87 ? -7.559 -1.421 -22.215 1.00 37.34 87 LEU A CA 1
ATOM 688 C C . LEU A 1 87 ? -8.563 -2.563 -22.458 1.00 37.34 87 LEU A C 1
ATOM 690 O O . LEU A 1 87 ? -9.378 -2.472 -23.372 1.00 37.34 87 LEU A O 1
ATOM 694 N N . VAL A 1 88 ? -8.481 -3.645 -21.678 1.00 45.94 88 VAL A N 1
ATOM 695 C CA . VAL A 1 88 ? -9.320 -4.849 -21.806 1.00 45.94 88 VAL A CA 1
ATOM 696 C C . VAL A 1 88 ? -10.186 -5.066 -20.555 1.00 45.94 88 VAL A C 1
ATOM 698 O O . VAL A 1 88 ? -11.211 -5.739 -20.635 1.00 45.94 88 VAL A O 1
ATOM 701 N N . PHE A 1 89 ? -9.826 -4.459 -19.420 1.00 38.78 89 PHE A N 1
ATOM 702 C CA . PHE A 1 89 ? -10.593 -4.507 -18.176 1.00 38.78 89 PHE A CA 1
ATOM 703 C C . PHE A 1 89 ? -11.496 -3.272 -18.019 1.00 38.78 89 PHE A C 1
ATOM 705 O O . PHE A 1 89 ? -11.018 -2.148 -17.951 1.00 38.78 89 PHE A O 1
ATOM 712 N N . LEU A 1 90 ? -12.810 -3.510 -17.955 1.00 43.62 90 LEU A N 1
ATOM 713 C CA . LEU A 1 90 ? -13.886 -2.522 -17.754 1.00 43.62 90 LEU A CA 1
ATOM 714 C C . LEU A 1 90 ? -14.435 -2.563 -16.309 1.00 43.62 90 LEU A C 1
ATOM 716 O O . LEU A 1 90 ? -15.641 -2.436 -16.104 1.00 43.62 90 LEU A O 1
ATOM 720 N N . GLY A 1 91 ? -13.584 -2.849 -15.320 1.00 45.94 91 GLY A N 1
ATOM 721 C CA . GLY A 1 91 ? -13.968 -2.849 -13.903 1.00 45.94 91 GLY A CA 1
ATOM 722 C C . GLY A 1 91 ? -13.594 -1.525 -13.241 1.00 45.94 91 GLY A C 1
ATOM 723 O O . GLY A 1 91 ? -12.458 -1.093 -13.392 1.00 45.94 91 GLY A O 1
ATOM 724 N N . ASP A 1 92 ? -14.530 -0.914 -12.510 1.00 51.41 92 ASP A N 1
ATOM 725 C CA . ASP A 1 92 ? -14.337 0.317 -11.710 1.00 51.41 92 ASP A CA 1
ATOM 726 C C . ASP A 1 92 ? -13.707 0.034 -10.323 1.00 51.41 92 ASP A C 1
ATOM 728 O O . ASP A 1 92 ? -13.693 0.892 -9.442 1.00 51.41 92 ASP A O 1
ATOM 732 N N . GLU A 1 93 ? -13.217 -1.187 -10.098 1.00 57.66 93 GLU A N 1
ATOM 733 C CA . GLU A 1 93 ? -12.689 -1.650 -8.813 1.00 57.66 93 GLU A CA 1
ATOM 734 C C . GLU A 1 93 ? -11.163 -1.460 -8.759 1.00 57.66 93 GLU A C 1
ATOM 736 O O . GLU A 1 93 ? -10.435 -1.996 -9.598 1.00 57.66 93 GLU A O 1
ATOM 741 N N . SER A 1 94 ? -10.669 -0.721 -7.757 1.00 54.69 94 SER A N 1
ATOM 742 C CA . SER A 1 94 ? -9.227 -0.484 -7.553 1.00 54.69 94 SER A CA 1
ATOM 743 C C . SER A 1 94 ? -8.463 -1.706 -7.025 1.00 54.69 94 SER A C 1
ATOM 745 O O . SER A 1 94 ? -7.234 -1.776 -7.142 1.00 54.69 94 SER A O 1
ATOM 747 N N . GLY A 1 95 ? -9.192 -2.691 -6.496 1.00 58.53 95 GLY A N 1
ATOM 748 C CA . GLY A 1 95 ? -8.695 -4.000 -6.105 1.00 58.53 95 GLY A CA 1
ATOM 749 C C . GLY A 1 95 ? -9.807 -5.054 -6.095 1.00 58.53 95 GLY A C 1
ATOM 750 O O . GLY A 1 95 ? -10.982 -4.709 -6.196 1.00 58.53 95 GLY A O 1
ATOM 751 N N . ARG A 1 96 ? -9.434 -6.340 -6.078 1.00 70.19 96 ARG A N 1
ATOM 752 C CA . ARG A 1 96 ? -10.370 -7.467 -5.914 1.00 70.19 96 ARG A CA 1
ATOM 753 C C . ARG A 1 96 ? -9.678 -8.726 -5.406 1.00 70.19 96 ARG A C 1
ATOM 755 O O . ARG A 1 96 ? -8.533 -9.010 -5.761 1.00 70.19 96 ARG A O 1
ATOM 762 N N . VAL A 1 97 ? -10.435 -9.581 -4.726 1.00 64.19 97 VAL A N 1
ATOM 763 C CA . VAL A 1 97 ? -10.062 -10.972 -4.429 1.00 64.19 97 VAL A CA 1
ATOM 764 C C . VAL A 1 97 ? -11.034 -11.916 -5.134 1.00 64.19 97 VAL A C 1
ATOM 766 O O . VAL A 1 97 ? -12.252 -11.794 -5.013 1.00 64.19 97 VAL A O 1
ATOM 769 N N . GLU A 1 98 ? -10.509 -12.881 -5.894 1.00 68.44 98 GLU A N 1
ATOM 770 C CA . GLU A 1 98 ? -11.349 -13.897 -6.535 1.00 68.44 98 GLU A CA 1
ATOM 771 C C . GLU A 1 98 ? -11.849 -14.918 -5.509 1.00 68.44 98 GLU A C 1
ATOM 773 O O . GLU A 1 98 ? -11.082 -15.472 -4.727 1.00 68.44 98 GLU A O 1
ATOM 778 N N . TRP A 1 99 ? -13.148 -15.203 -5.515 1.00 60.56 99 TRP A N 1
ATOM 779 C CA . TRP A 1 99 ? -13.739 -16.185 -4.609 1.00 60.56 99 TRP A CA 1
ATOM 780 C C . TRP A 1 99 ? -13.684 -17.585 -5.225 1.00 60.56 99 TRP A C 1
ATOM 782 O O . TRP A 1 99 ? -14.143 -17.794 -6.351 1.00 60.56 99 TRP A O 1
ATOM 792 N N . VAL A 1 100 ? -13.176 -18.569 -4.478 1.00 57.47 100 VAL A N 1
ATOM 793 C CA . VAL A 1 100 ? -13.182 -19.967 -4.925 1.00 57.47 100 VAL A CA 1
ATOM 794 C C . VAL A 1 100 ? -14.623 -20.484 -4.892 1.00 57.47 100 VAL A C 1
ATOM 796 O O . VAL A 1 100 ? -15.239 -20.589 -3.829 1.00 57.47 100 VAL A O 1
ATOM 799 N N . GLN A 1 101 ? -15.194 -20.801 -6.060 1.00 49.16 101 GLN A N 1
ATOM 800 C CA . GLN A 1 101 ? -16.538 -21.385 -6.125 1.00 49.16 101 GLN A CA 1
ATOM 801 C C . GLN A 1 101 ? -16.588 -22.717 -5.363 1.00 49.16 101 GLN A C 1
ATOM 803 O O . GLN A 1 101 ? -15.795 -23.619 -5.621 1.00 49.16 101 GLN A O 1
ATOM 808 N N . GLY A 1 102 ? -17.566 -22.850 -4.463 1.00 48.41 102 GLY A N 1
ATOM 809 C CA . GLY A 1 102 ? -17.814 -24.077 -3.699 1.00 48.41 102 GLY A CA 1
ATOM 810 C C . GLY A 1 102 ? -17.190 -24.115 -2.301 1.00 48.41 102 GLY A C 1
ATOM 811 O O . GLY A 1 102 ? -17.459 -25.065 -1.570 1.00 48.41 102 GLY A O 1
ATOM 812 N N . ASP A 1 103 ? -16.430 -23.089 -1.901 1.00 52.91 103 ASP A N 1
ATOM 813 C CA . ASP A 1 103 ? -15.906 -22.960 -0.538 1.00 52.91 103 ASP A CA 1
ATOM 814 C C . ASP A 1 103 ? -16.206 -21.565 0.038 1.00 52.91 103 ASP A C 1
ATOM 816 O O . ASP A 1 103 ? -15.538 -20.564 -0.229 1.00 52.91 103 ASP A O 1
ATOM 820 N N . GLU A 1 104 ? -17.259 -21.478 0.852 1.00 49.66 104 GLU A N 1
ATOM 821 C CA . GLU A 1 104 ? -17.653 -20.235 1.526 1.00 49.66 104 GLU A CA 1
ATOM 822 C C . GLU A 1 104 ? -16.614 -19.743 2.545 1.00 49.66 104 GLU A C 1
ATOM 824 O O . GLU A 1 104 ? -16.672 -18.583 2.950 1.00 49.66 104 GLU A O 1
ATOM 829 N N . ARG A 1 105 ? -15.646 -20.585 2.933 1.00 50.31 105 ARG A N 1
ATOM 830 C CA . ARG A 1 105 ? -14.583 -20.232 3.885 1.00 50.31 105 ARG A CA 1
ATOM 831 C C . ARG A 1 105 ? -13.261 -19.885 3.213 1.00 50.31 105 ARG A C 1
ATOM 833 O O . ARG A 1 105 ? -12.374 -19.391 3.901 1.00 50.31 105 ARG A O 1
ATOM 840 N N . ASN A 1 106 ? -13.119 -20.130 1.910 1.00 58.62 106 ASN A N 1
ATOM 841 C CA . ASN A 1 106 ? -11.860 -19.917 1.207 1.00 58.62 106 ASN A CA 1
ATOM 842 C C . ASN A 1 106 ? -12.005 -18.785 0.194 1.00 58.62 106 ASN A C 1
ATOM 844 O O . ASN A 1 106 ? -12.548 -18.921 -0.904 1.00 58.62 106 ASN A O 1
ATOM 848 N N . THR A 1 107 ? -11.571 -17.614 0.630 1.00 66.38 107 THR A N 1
ATOM 849 C CA . THR A 1 107 ? -11.328 -16.477 -0.243 1.00 66.38 107 THR A CA 1
ATOM 850 C C . THR A 1 107 ? -10.037 -16.743 -1.011 1.00 66.38 107 THR A C 1
ATOM 852 O O . THR A 1 107 ? -9.161 -17.457 -0.514 1.00 66.38 107 THR A O 1
ATOM 855 N N . GLY A 1 108 ? -9.937 -16.261 -2.251 1.00 74.94 108 GLY A N 1
ATOM 856 C CA . GLY A 1 108 ? -8.700 -16.386 -3.012 1.00 74.94 108 GLY A CA 1
ATOM 857 C C . GLY A 1 108 ? -7.529 -15.838 -2.205 1.00 74.94 108 GLY A C 1
ATOM 858 O O . GLY A 1 108 ? -7.669 -14.904 -1.419 1.00 74.94 108 GLY A O 1
ATOM 859 N N . ASN A 1 109 ? -6.360 -16.437 -2.384 1.00 85.56 109 ASN A N 1
ATOM 860 C CA . ASN A 1 109 ? -5.146 -16.001 -1.708 1.00 85.56 109 ASN A CA 1
ATOM 861 C C . ASN A 1 109 ? -4.479 -14.808 -2.413 1.00 85.56 109 ASN A C 1
ATOM 863 O O . ASN A 1 109 ? -3.441 -14.353 -1.953 1.00 85.56 109 ASN A O 1
ATOM 867 N N . VAL A 1 110 ? -5.049 -14.306 -3.513 1.00 86.94 110 VAL A N 1
ATOM 868 C CA . VAL A 1 110 ? -4.468 -13.237 -4.334 1.00 86.94 110 VAL A CA 1
ATOM 869 C C . VAL A 1 110 ? -5.296 -11.960 -4.211 1.00 86.94 110 VAL A C 1
ATOM 871 O O . VAL A 1 110 ? -6.467 -11.942 -4.595 1.00 86.94 110 VAL A O 1
ATOM 874 N N . ALA A 1 111 ? -4.663 -10.895 -3.719 1.00 89.75 111 ALA A N 1
ATOM 875 C CA . ALA A 1 111 ? -5.159 -9.526 -3.782 1.00 89.75 111 ALA A CA 1
ATOM 876 C C . ALA A 1 111 ? -4.745 -8.902 -5.121 1.00 89.75 111 ALA A C 1
ATOM 878 O O . ALA A 1 111 ? -3.569 -8.603 -5.350 1.00 89.75 111 ALA A O 1
ATOM 879 N N . TRP A 1 112 ? -5.704 -8.729 -6.022 1.00 88.88 112 TRP A N 1
ATOM 880 C CA . TRP A 1 112 ? -5.482 -8.061 -7.297 1.00 88.88 112 TRP A CA 1
ATOM 881 C C . TRP A 1 112 ? -5.614 -6.563 -7.097 1.00 88.88 112 TRP A C 1
ATOM 883 O O . TRP A 1 112 ? -6.612 -6.117 -6.552 1.00 88.88 112 TRP A O 1
ATOM 893 N N . LEU A 1 113 ? -4.644 -5.794 -7.576 1.00 89.19 113 LEU A N 1
ATOM 894 C CA . LEU A 1 113 ? -4.655 -4.336 -7.533 1.00 89.19 113 LEU A CA 1
ATOM 895 C C . LEU A 1 113 ? -4.573 -3.779 -8.951 1.00 89.19 113 LEU A C 1
ATOM 897 O O . LEU A 1 113 ? -3.851 -4.316 -9.803 1.00 89.19 113 LEU A O 1
ATOM 901 N N . ASP A 1 114 ? -5.290 -2.692 -9.213 1.00 86.19 114 ASP A N 1
ATOM 902 C CA . ASP A 1 114 ? -5.198 -2.010 -10.498 1.00 86.19 114 ASP A CA 1
ATOM 903 C C . ASP A 1 114 ? -3.812 -1.356 -10.714 1.00 86.19 114 ASP A C 1
ATOM 905 O O . ASP A 1 114 ? -2.941 -1.296 -9.834 1.00 86.19 114 ASP A O 1
ATOM 909 N N . HIS A 1 115 ? -3.563 -0.897 -11.943 1.00 87.81 115 HIS A N 1
ATOM 910 C CA . HIS A 1 115 ? -2.268 -0.318 -12.294 1.00 87.81 115 HIS A CA 1
ATOM 911 C C . HIS A 1 115 ? -1.971 0.975 -11.522 1.00 87.81 115 HIS A C 1
ATOM 913 O O . HIS A 1 115 ? -0.814 1.213 -11.168 1.00 87.81 115 HIS A O 1
ATOM 919 N N . GLU A 1 116 ? -2.985 1.811 -11.285 1.00 88.88 116 GLU A N 1
ATOM 920 C CA . GLU A 1 116 ? -2.823 3.124 -10.653 1.00 88.88 116 GLU A CA 1
ATOM 921 C C . GLU A 1 116 ? -2.521 2.974 -9.160 1.00 88.88 116 GLU A C 1
ATOM 923 O O . GLU A 1 116 ? -1.528 3.517 -8.678 1.00 88.88 116 GLU A O 1
ATOM 928 N N . THR A 1 117 ? -3.269 2.120 -8.467 1.00 91.38 117 THR A N 1
ATOM 929 C CA . THR A 1 117 ? -3.047 1.709 -7.078 1.00 91.38 117 THR A CA 1
ATOM 930 C C . THR A 1 117 ? -1.636 1.171 -6.897 1.00 91.38 117 THR A C 1
ATOM 932 O O . THR A 1 117 ? -0.901 1.626 -6.022 1.00 91.38 117 THR A O 1
ATOM 935 N N . CYS A 1 118 ? -1.187 0.265 -7.770 1.00 93.25 118 CYS A N 1
ATOM 936 C CA . CYS A 1 118 ? 0.185 -0.231 -7.696 1.00 93.25 118 CYS A CA 1
ATOM 937 C C . CYS A 1 118 ? 1.237 0.837 -8.010 1.00 93.25 118 CYS A C 1
ATOM 939 O O . CYS A 1 118 ? 2.319 0.826 -7.418 1.00 93.25 118 CYS A O 1
ATOM 941 N N . ALA A 1 119 ? 0.959 1.769 -8.924 1.00 93.06 119 ALA A N 1
ATOM 942 C CA . ALA A 1 119 ? 1.870 2.868 -9.220 1.00 93.06 119 ALA A CA 1
ATOM 943 C C . ALA A 1 119 ? 2.028 3.813 -8.017 1.00 93.06 119 ALA A C 1
ATOM 945 O O . ALA A 1 119 ? 3.159 4.210 -7.705 1.00 93.06 119 ALA A O 1
ATOM 946 N N . GLU A 1 120 ? 0.933 4.111 -7.319 1.00 96.31 120 GLU A N 1
ATOM 947 C CA . GLU A 1 120 ? 0.914 4.949 -6.121 1.00 96.31 120 GLU A CA 1
ATOM 948 C C . GLU A 1 120 ? 1.511 4.241 -4.907 1.00 96.31 120 GLU A C 1
ATOM 950 O O . GLU A 1 120 ? 2.330 4.832 -4.203 1.00 96.31 120 GLU A O 1
ATOM 955 N N . LEU A 1 121 ? 1.252 2.944 -4.726 1.00 95.94 121 LEU A N 1
ATOM 956 C CA . LEU A 1 121 ? 1.932 2.130 -3.719 1.00 95.94 121 LEU A CA 1
ATOM 957 C C . LEU A 1 121 ? 3.446 2.104 -3.967 1.00 95.94 121 LEU A C 1
ATOM 959 O O . LEU A 1 121 ? 4.253 2.313 -3.061 1.00 95.94 121 LEU A O 1
ATOM 963 N N . ALA A 1 122 ? 3.860 1.935 -5.223 1.00 95.81 122 ALA A N 1
ATOM 964 C CA . ALA A 1 122 ? 5.264 2.003 -5.592 1.00 95.81 122 ALA A CA 1
ATOM 965 C C . ALA A 1 122 ? 5.859 3.396 -5.322 1.00 95.81 122 ALA A C 1
ATOM 967 O O . ALA A 1 122 ? 7.044 3.504 -4.999 1.00 95.81 122 ALA A O 1
ATOM 968 N N . ALA A 1 123 ? 5.091 4.473 -5.514 1.00 96.50 123 ALA A N 1
ATOM 969 C CA . ALA A 1 123 ? 5.514 5.834 -5.197 1.00 96.50 123 ALA A CA 1
ATOM 970 C C . ALA A 1 123 ? 5.656 6.045 -3.683 1.00 96.50 123 ALA A C 1
ATOM 972 O O . ALA A 1 123 ? 6.699 6.547 -3.256 1.00 96.50 123 ALA A O 1
ATOM 973 N N . TRP A 1 124 ? 4.687 5.574 -2.897 1.00 96.25 124 TRP A N 1
ATOM 974 C CA . TRP A 1 124 ? 4.705 5.562 -1.437 1.00 96.25 124 TRP A CA 1
ATOM 975 C C . TRP A 1 124 ? 5.946 4.851 -0.891 1.00 96.25 124 TRP A C 1
ATOM 977 O O . TRP A 1 124 ? 6.720 5.464 -0.155 1.00 96.25 124 TRP A O 1
ATOM 987 N N . LEU A 1 125 ? 6.214 3.617 -1.338 1.00 96.31 125 LEU A N 1
ATOM 988 C CA . LEU A 1 125 ? 7.346 2.804 -0.872 1.00 96.31 125 LEU A CA 1
ATOM 989 C C . LEU A 1 125 ? 8.712 3.490 -1.047 1.00 96.31 125 LEU A C 1
ATOM 991 O O . LEU A 1 125 ? 9.643 3.264 -0.271 1.00 96.31 125 LEU A O 1
ATOM 995 N N . ARG A 1 126 ? 8.835 4.365 -2.048 1.00 95.19 126 ARG A N 1
ATOM 996 C CA . ARG A 1 126 ? 10.074 5.093 -2.372 1.00 95.19 126 ARG A CA 1
ATOM 997 C C . ARG A 1 126 ? 10.157 6.490 -1.781 1.00 95.19 126 ARG A C 1
ATOM 999 O O . ARG A 1 126 ? 11.199 7.130 -1.906 1.00 95.19 126 ARG A O 1
ATOM 1006 N N . SER A 1 127 ? 9.049 6.985 -1.252 1.00 95.75 127 SER A N 1
ATOM 1007 C CA . SER A 1 127 ? 8.978 8.286 -0.605 1.00 95.75 127 SER A CA 1
ATOM 1008 C C . SER A 1 127 ? 9.564 8.219 0.805 1.00 95.75 127 SER A C 1
ATOM 1010 O O . SER A 1 127 ? 9.831 7.143 1.339 1.00 95.75 127 SER A O 1
ATOM 1012 N N . ASP A 1 128 ? 9.717 9.375 1.440 1.00 95.31 128 ASP A N 1
ATOM 1013 C CA . ASP A 1 128 ? 10.021 9.451 2.870 1.00 95.31 128 ASP A CA 1
ATOM 1014 C C . ASP A 1 128 ? 8.787 9.248 3.769 1.00 95.31 128 ASP A C 1
ATOM 1016 O O . ASP A 1 128 ? 8.940 9.225 4.989 1.00 95.31 128 ASP A O 1
ATOM 1020 N N . ARG A 1 129 ? 7.586 9.088 3.182 1.00 95.62 129 ARG A N 1
ATOM 1021 C CA . ARG A 1 129 ? 6.293 8.860 3.857 1.00 95.62 129 ARG A CA 1
ATOM 1022 C C . ARG A 1 129 ? 5.835 10.010 4.769 1.00 95.62 129 ARG A C 1
ATOM 1024 O O . ARG A 1 129 ? 4.850 9.870 5.486 1.00 95.62 129 ARG A O 1
ATOM 1031 N N . SER A 1 130 ? 6.512 11.160 4.736 1.00 92.50 130 SER A N 1
ATOM 1032 C CA . SER A 1 130 ? 6.226 12.306 5.612 1.00 92.50 130 SER A CA 1
ATOM 1033 C C . SER A 1 130 ? 5.014 13.130 5.170 1.00 92.50 130 SER A C 1
ATOM 1035 O O . SER A 1 130 ? 4.341 13.745 5.995 1.00 92.50 130 SER A O 1
ATOM 1037 N N . SER A 1 131 ? 4.718 13.146 3.868 1.00 93.56 131 SER A N 1
ATOM 1038 C CA . SER A 1 131 ? 3.611 13.913 3.296 1.00 93.56 131 SER A CA 1
ATOM 1039 C C . SER A 1 131 ? 2.992 13.174 2.102 1.00 93.56 131 SER A C 1
ATOM 1041 O O . SER A 1 131 ? 3.210 13.571 0.955 1.00 93.56 131 SER A O 1
ATOM 1043 N N . PRO A 1 132 ? 2.261 12.064 2.334 1.00 95.75 132 PRO A N 1
ATOM 1044 C CA . PRO A 1 132 ? 1.623 11.337 1.242 1.00 95.75 132 PRO A CA 1
ATOM 1045 C C . PRO A 1 132 ? 0.604 12.188 0.491 1.00 95.75 132 PRO A C 1
ATOM 1047 O O . PRO A 1 132 ? -0.107 13.009 1.082 1.00 95.75 132 PRO A O 1
ATOM 1050 N N . THR A 1 133 ? 0.455 11.933 -0.805 1.00 97.44 133 THR A N 1
ATOM 1051 C CA . THR A 1 133 ? -0.713 12.413 -1.557 1.00 97.44 133 THR A CA 1
ATOM 1052 C C . THR A 1 133 ? -1.966 11.624 -1.158 1.00 97.44 133 THR A C 1
ATOM 1054 O O . THR A 1 133 ? -1.868 10.593 -0.490 1.00 97.44 133 THR A O 1
ATOM 1057 N N . ILE A 1 134 ? -3.161 12.095 -1.524 1.00 96.19 134 ILE A N 1
ATOM 1058 C CA . ILE A 1 134 ? -4.399 11.357 -1.209 1.00 96.19 134 ILE A CA 1
ATOM 1059 C C . ILE A 1 134 ? -4.468 10.043 -1.986 1.00 96.19 134 ILE A C 1
ATOM 1061 O O . ILE A 1 134 ? -4.973 9.055 -1.466 1.00 96.19 134 ILE A O 1
ATOM 1065 N N . GLU A 1 135 ? -3.884 9.998 -3.175 1.00 95.94 135 GLU A N 1
ATOM 1066 C CA . GLU A 1 135 ? -3.777 8.799 -3.998 1.00 95.94 135 GLU A CA 1
ATOM 1067 C C . GLU A 1 135 ? -2.872 7.756 -3.327 1.00 95.94 135 GLU A C 1
ATOM 1069 O O . GLU A 1 135 ? -3.223 6.584 -3.281 1.00 95.94 135 GLU A O 1
ATOM 1074 N N . GLN A 1 136 ? -1.769 8.174 -2.694 1.00 97.44 136 GLN A N 1
ATOM 1075 C CA . GLN A 1 136 ? -0.913 7.277 -1.905 1.00 97.44 136 GLN A CA 1
ATOM 1076 C C . GLN A 1 136 ? -1.598 6.777 -0.631 1.00 97.44 136 GLN A C 1
ATOM 1078 O O . GLN A 1 136 ? -1.490 5.596 -0.310 1.00 97.44 136 GLN A O 1
ATOM 1083 N N . VAL A 1 137 ? -2.316 7.656 0.081 1.00 97.44 137 VAL A N 1
ATOM 1084 C CA . VAL A 1 137 ? -3.141 7.256 1.236 1.00 97.44 137 VAL A CA 1
ATOM 1085 C C . VAL A 1 137 ? -4.172 6.211 0.803 1.00 97.44 137 VAL A C 1
ATOM 1087 O O . VAL A 1 137 ? -4.300 5.173 1.444 1.00 97.44 137 VAL A O 1
ATOM 1090 N N . THR A 1 138 ? -4.859 6.461 -0.313 1.00 96.25 138 THR A N 1
ATOM 1091 C CA . THR A 1 138 ? -5.875 5.557 -0.867 1.00 96.25 138 THR A CA 1
ATOM 1092 C C . THR A 1 138 ? -5.252 4.239 -1.313 1.00 96.25 138 THR A C 1
ATOM 1094 O O . THR A 1 138 ? -5.790 3.192 -0.995 1.00 96.25 138 THR A O 1
ATOM 1097 N N . ALA A 1 139 ? -4.092 4.252 -1.972 1.00 96.81 139 ALA A N 1
ATOM 1098 C CA . ALA A 1 139 ? -3.442 3.030 -2.435 1.00 96.81 1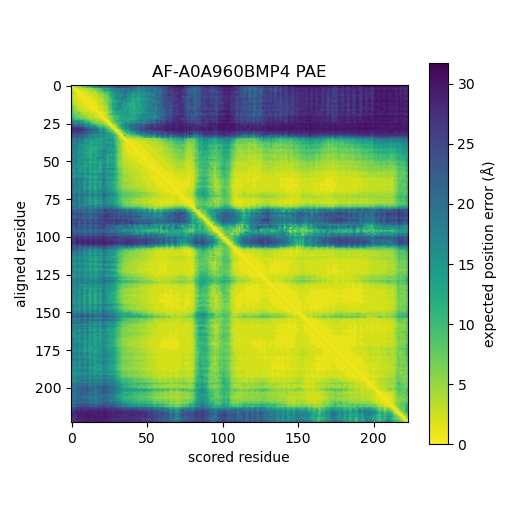39 ALA A CA 1
ATOM 1099 C C . ALA A 1 139 ? -2.995 2.110 -1.289 1.00 96.81 139 ALA A C 1
ATOM 1101 O O . ALA A 1 139 ? -3.129 0.891 -1.389 1.00 96.81 139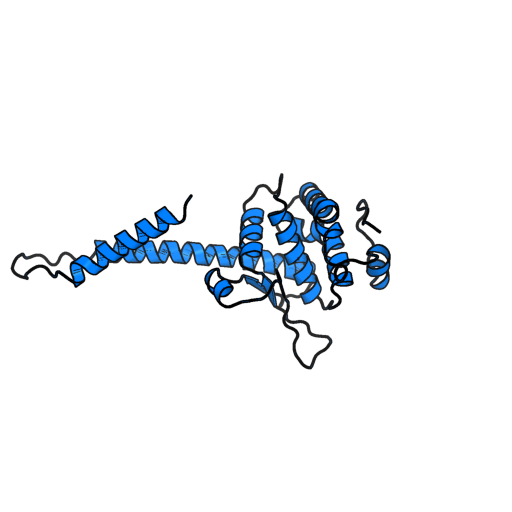 ALA A O 1
ATOM 1102 N N . VAL A 1 140 ? -2.487 2.682 -0.190 1.00 97.81 140 VAL A N 1
ATOM 1103 C CA . VAL A 1 140 ? -2.189 1.906 1.025 1.00 97.81 140 VAL A CA 1
ATOM 1104 C C . VAL A 1 140 ? -3.478 1.343 1.618 1.00 97.81 140 VAL A C 1
ATOM 1106 O O . VAL A 1 140 ? -3.504 0.160 1.940 1.00 97.81 140 VAL A O 1
ATOM 1109 N N . HIS A 1 141 ? -4.545 2.145 1.693 1.00 97.19 141 HIS A N 1
ATOM 1110 C CA . HIS A 1 141 ? -5.834 1.674 2.193 1.00 97.19 141 HIS A CA 1
ATOM 1111 C C . HIS A 1 141 ? -6.427 0.546 1.341 1.00 97.19 141 HIS A C 1
ATOM 1113 O O . HIS A 1 141 ? -6.849 -0.462 1.892 1.00 97.19 141 HIS A O 1
ATOM 1119 N N . VAL A 1 142 ? -6.419 0.663 0.008 1.00 96.06 142 VAL A N 1
ATOM 1120 C CA . VAL A 1 142 ? -6.907 -0.388 -0.902 1.00 96.06 142 VAL A CA 1
ATOM 1121 C C . VAL A 1 142 ? -6.133 -1.686 -0.668 1.00 96.06 142 VAL A C 1
ATOM 1123 O O . VAL A 1 142 ? -6.741 -2.744 -0.551 1.00 96.06 142 VAL A O 1
ATOM 1126 N N . LEU A 1 143 ? -4.805 -1.629 -0.498 1.00 97.06 143 LEU A N 1
ATOM 1127 C CA . LEU A 1 143 ? -4.037 -2.821 -0.127 1.00 97.06 143 LEU A CA 1
ATOM 1128 C C . LEU A 1 143 ? -4.491 -3.397 1.226 1.00 97.06 143 LEU A C 1
ATOM 1130 O O . LEU A 1 143 ? -4.593 -4.618 1.349 1.00 97.06 143 LEU A O 1
ATOM 1134 N N . THR A 1 144 ? -4.777 -2.558 2.229 1.00 96.69 144 THR A N 1
ATOM 1135 C CA . THR A 1 144 ? -5.346 -3.026 3.503 1.00 96.69 144 THR A CA 1
ATOM 1136 C C . THR A 1 144 ? -6.705 -3.685 3.289 1.00 96.69 144 THR A C 1
ATOM 1138 O O . THR A 1 144 ? -6.926 -4.779 3.799 1.00 96.69 144 THR A O 1
ATOM 1141 N N . HIS A 1 145 ? -7.590 -3.066 2.511 1.00 95.06 145 HIS A N 1
ATOM 1142 C CA . HIS A 1 145 ? -8.927 -3.559 2.187 1.00 95.06 145 HIS A CA 1
ATOM 1143 C C . HIS A 1 145 ? -8.866 -4.955 1.556 1.00 95.06 145 HIS A C 1
ATOM 1145 O O . HIS A 1 145 ? -9.446 -5.907 2.085 1.00 95.06 145 HIS A O 1
ATOM 1151 N N . GLU A 1 146 ? -8.053 -5.123 0.513 1.00 93.88 146 GLU A N 1
ATOM 1152 C CA . GLU A 1 146 ? -7.874 -6.425 -0.129 1.00 93.88 146 GLU A CA 1
ATOM 1153 C C . GLU A 1 146 ? -7.216 -7.455 0.800 1.00 93.88 146 GLU A C 1
ATOM 1155 O O . GLU A 1 146 ? -7.559 -8.637 0.766 1.00 93.88 146 GLU A O 1
ATOM 1160 N N . ALA A 1 147 ? -6.313 -7.035 1.693 1.00 93.31 147 ALA A N 1
ATOM 1161 C CA . ALA A 1 147 ? -5.741 -7.930 2.700 1.00 93.31 147 ALA A CA 1
ATOM 1162 C C . ALA A 1 147 ? -6.818 -8.495 3.643 1.00 93.31 147 ALA A C 1
ATOM 1164 O O . ALA A 1 147 ? -6.774 -9.672 4.013 1.00 93.31 147 ALA A O 1
ATOM 1165 N N . ILE A 1 148 ? -7.808 -7.682 4.017 1.00 91.56 148 ILE A N 1
ATOM 1166 C CA . ILE A 1 148 ? -8.934 -8.122 4.847 1.00 91.56 148 ILE A CA 1
ATOM 1167 C C . ILE A 1 148 ? -9.875 -9.057 4.066 1.00 91.56 148 ILE A C 1
ATOM 1169 O O . ILE A 1 148 ? -10.391 -10.026 4.632 1.00 91.56 148 ILE A O 1
ATOM 1173 N N . HIS A 1 149 ? -10.034 -8.870 2.756 1.00 89.44 149 HIS A N 1
ATOM 1174 C CA . HIS A 1 149 ? -10.702 -9.869 1.918 1.00 89.44 149 HIS A CA 1
ATOM 1175 C C . HIS A 1 149 ? -9.938 -11.202 1.864 1.00 89.44 149 HIS A C 1
ATOM 1177 O O . HIS A 1 149 ? -10.535 -12.275 2.027 1.00 89.44 149 HIS A O 1
ATOM 1183 N N . VAL A 1 150 ? -8.609 -11.161 1.727 1.00 89.06 150 VAL A N 1
ATOM 1184 C CA . VAL A 1 150 ? -7.741 -12.355 1.763 1.00 89.06 150 VAL A CA 1
ATOM 1185 C C . VAL A 1 150 ? -7.847 -13.099 3.106 1.00 89.06 150 VAL A C 1
ATOM 1187 O O . VAL A 1 150 ? -7.762 -14.331 3.145 1.00 89.06 150 VAL A O 1
ATOM 1190 N N . SER A 1 151 ? -8.102 -12.398 4.216 1.00 86.38 151 SER A N 1
ATOM 1191 C CA . SER A 1 151 ? -8.300 -13.033 5.528 1.00 86.38 151 SER A CA 1
ATOM 1192 C C . SER A 1 151 ? -9.679 -13.681 5.721 1.00 86.38 151 SER A C 1
ATOM 1194 O O . SER A 1 151 ? -9.856 -14.445 6.670 1.00 86.38 151 SER A O 1
ATOM 1196 N N . GLY A 1 152 ? -10.630 -13.458 4.806 1.00 83.00 152 GLY A N 1
ATOM 1197 C CA . GLY A 1 152 ? -11.907 -14.178 4.778 1.00 83.00 152 GLY A CA 1
ATOM 1198 C C . GLY A 1 152 ? -13.159 -13.304 4.856 1.00 83.00 152 GLY A C 1
ATOM 1199 O O . GLY A 1 152 ? -14.270 -13.826 4.734 1.00 83.00 152 GLY A O 1
ATOM 1200 N N . HIS A 1 153 ? -13.025 -11.993 5.069 1.00 81.31 153 HIS A N 1
ATOM 1201 C CA . HIS A 1 153 ? -14.179 -11.102 5.190 1.00 81.31 153 HIS A CA 1
ATOM 1202 C C . HIS A 1 153 ? -14.740 -10.745 3.809 1.00 81.31 153 HIS A C 1
ATOM 1204 O O . HIS A 1 153 ? -14.001 -10.362 2.914 1.00 81.31 153 HIS A O 1
ATOM 1210 N N . ARG A 1 154 ? -16.059 -10.876 3.623 1.00 80.38 154 ARG A N 1
ATOM 1211 C CA . ARG A 1 154 ? -16.736 -10.649 2.323 1.00 80.38 154 ARG A CA 1
ATOM 1212 C C . ARG A 1 154 ? -17.700 -9.467 2.313 1.00 80.38 154 ARG A C 1
ATOM 1214 O O . ARG A 1 154 ? -18.274 -9.140 1.285 1.00 80.38 154 ARG A O 1
ATOM 1221 N N . ASN A 1 155 ? -17.982 -8.898 3.478 1.00 87.06 155 ASN A N 1
ATOM 1222 C CA . ASN A 1 155 ? -18.903 -7.777 3.581 1.00 87.06 155 ASN A CA 1
ATOM 1223 C C . ASN A 1 155 ? -18.103 -6.486 3.409 1.00 87.06 155 ASN A C 1
ATOM 1225 O O . ASN A 1 155 ? -17.247 -6.219 4.245 1.00 87.06 155 ASN A O 1
ATOM 1229 N N . GLU A 1 156 ? -18.382 -5.715 2.359 1.00 85.62 156 GLU A N 1
ATOM 1230 C CA . GLU A 1 156 ? -17.669 -4.470 2.026 1.00 85.62 156 GLU A CA 1
ATOM 1231 C C . GLU A 1 156 ? -17.594 -3.505 3.215 1.00 85.62 156 GLU A C 1
ATOM 1233 O O . GLU A 1 156 ? -16.506 -3.117 3.616 1.00 85.62 156 GLU A O 1
ATOM 1238 N N . ALA A 1 157 ? -18.721 -3.192 3.867 1.00 89.94 157 ALA A N 1
ATOM 1239 C CA . ALA A 1 157 ? -18.737 -2.279 5.015 1.00 89.94 157 ALA A CA 1
ATOM 1240 C C . ALA A 1 157 ? -17.919 -2.793 6.216 1.00 89.94 157 ALA A C 1
ATOM 1242 O O . ALA A 1 157 ? -17.222 -2.025 6.874 1.00 89.94 157 ALA A O 1
ATOM 1243 N N . MET A 1 158 ? -17.983 -4.094 6.517 1.00 89.69 158 MET A N 1
ATOM 1244 C CA . MET A 1 158 ? -17.131 -4.708 7.540 1.00 89.69 158 MET A CA 1
ATOM 1245 C C . MET A 1 158 ? -15.658 -4.630 7.138 1.00 89.69 158 MET A C 1
ATOM 1247 O O . MET A 1 158 ? -14.826 -4.255 7.957 1.00 89.69 158 MET A O 1
ATOM 1251 N N . THR A 1 159 ? -15.347 -4.991 5.895 1.00 91.19 159 THR A N 1
ATOM 1252 C CA . THR A 1 159 ? -13.984 -5.021 5.352 1.00 91.19 159 THR A CA 1
ATOM 1253 C C . THR A 1 159 ? -13.380 -3.629 5.401 1.00 91.19 159 THR A C 1
ATOM 1255 O O . THR A 1 159 ? -12.295 -3.477 5.942 1.00 91.19 159 THR A O 1
ATOM 1258 N N . GLU A 1 160 ? -14.131 -2.615 4.981 1.00 92.00 160 GLU A N 1
ATOM 1259 C CA . GLU A 1 160 ? -13.751 -1.209 5.039 1.00 92.00 160 GLU A CA 1
ATOM 1260 C C . GLU A 1 160 ? -13.416 -0.773 6.469 1.00 92.00 160 GLU A C 1
ATOM 1262 O O . GLU A 1 160 ? -12.329 -0.263 6.719 1.00 92.00 160 GLU A O 1
ATOM 1267 N N . CYS A 1 161 ? -14.304 -1.037 7.435 1.00 92.75 161 CYS A N 1
ATOM 1268 C CA . CYS A 1 161 ? -14.086 -0.662 8.834 1.00 92.75 161 CYS A CA 1
ATOM 1269 C C . CYS A 1 161 ? -12.903 -1.399 9.480 1.00 92.75 161 CYS A C 1
ATOM 1271 O O . CYS A 1 161 ? -12.199 -0.841 10.326 1.00 92.75 161 CYS A O 1
ATOM 1273 N N . VAL A 1 162 ? -12.682 -2.662 9.112 1.00 91.94 162 VAL A N 1
ATOM 1274 C CA . VAL A 1 162 ? -11.524 -3.432 9.574 1.00 91.94 162 VAL A CA 1
ATOM 1275 C C . VAL A 1 162 ? -10.249 -2.911 8.915 1.00 91.94 162 VAL A C 1
ATOM 1277 O O . VAL A 1 162 ? -9.270 -2.685 9.617 1.00 91.94 162 VAL A O 1
ATOM 1280 N N . ALA A 1 163 ? -10.260 -2.653 7.609 1.00 93.38 163 ALA A N 1
ATOM 1281 C CA . ALA A 1 163 ? -9.124 -2.117 6.868 1.00 93.38 163 ALA A CA 1
ATOM 1282 C C . ALA A 1 163 ? -8.675 -0.780 7.453 1.00 93.38 163 ALA A C 1
ATOM 1284 O O . ALA A 1 163 ? -7.532 -0.634 7.870 1.00 93.38 163 ALA A O 1
ATOM 1285 N N . MET A 1 164 ? -9.626 0.123 7.653 1.00 93.44 164 MET A N 1
ATOM 1286 C CA . MET A 1 164 ? -9.478 1.347 8.425 1.00 93.44 164 MET A CA 1
ATOM 1287 C C . MET A 1 164 ? -8.726 1.127 9.755 1.00 93.44 164 MET A C 1
ATOM 1289 O O . MET A 1 164 ? -7.710 1.775 10.022 1.00 93.44 164 MET A O 1
ATOM 1293 N N . ALA A 1 165 ? -9.163 0.169 10.579 1.00 92.12 165 ALA A N 1
ATOM 1294 C CA . ALA A 1 165 ? -8.517 -0.144 11.858 1.00 92.12 165 ALA A CA 1
ATOM 1295 C C . ALA A 1 165 ? -7.083 -0.696 11.721 1.00 92.12 165 ALA A C 1
ATOM 1297 O O . ALA A 1 165 ? -6.298 -0.599 12.668 1.00 92.12 165 ALA A O 1
ATOM 1298 N N . PHE A 1 166 ? -6.732 -1.254 10.562 1.00 94.44 166 PHE A N 1
ATOM 1299 C CA . PHE A 1 166 ? -5.419 -1.827 10.269 1.00 94.44 166 PHE A CA 1
ATOM 1300 C C . PHE A 1 166 ? -4.534 -0.958 9.363 1.00 94.44 166 PHE A C 1
ATOM 1302 O O . PHE A 1 166 ? -3.360 -1.292 9.212 1.00 94.44 166 PHE A O 1
ATOM 1309 N N . ASP A 1 167 ? -5.015 0.171 8.835 1.00 95.62 167 ASP A N 1
ATOM 1310 C CA . ASP A 1 167 ? -4.255 1.028 7.911 1.00 95.62 167 ASP A CA 1
ATOM 1311 C C . ASP A 1 167 ? -2.918 1.477 8.492 1.00 95.62 167 ASP A C 1
ATOM 1313 O O . ASP A 1 167 ? -1.877 1.372 7.841 1.00 95.62 167 ASP A O 1
ATOM 1317 N N . ALA A 1 168 ? -2.920 1.927 9.750 1.00 96.19 168 ALA A N 1
ATOM 1318 C CA . ALA A 1 168 ? -1.688 2.320 10.423 1.00 96.19 168 ALA A CA 1
ATOM 1319 C C . ALA A 1 168 ? -0.725 1.126 10.541 1.00 96.19 168 ALA A C 1
ATOM 1321 O O . ALA A 1 168 ? 0.469 1.238 10.268 1.00 96.19 168 ALA A O 1
ATOM 1322 N N . ARG A 1 169 ? -1.250 -0.057 10.875 1.00 96.44 169 ARG A N 1
ATOM 1323 C CA . ARG A 1 169 ? -0.429 -1.259 11.007 1.00 96.44 169 ARG A CA 1
ATOM 1324 C C . ARG A 1 169 ? 0.171 -1.687 9.670 1.00 96.44 169 ARG A C 1
ATOM 1326 O O . ARG A 1 169 ? 1.352 -2.024 9.626 1.00 96.44 169 ARG A O 1
ATOM 1333 N N . LEU A 1 170 ? -0.608 -1.679 8.592 1.00 97.38 170 LEU A N 1
ATOM 1334 C CA . LEU A 1 170 ? -0.093 -2.011 7.268 1.00 97.38 170 LEU A CA 1
ATOM 1335 C C . LEU A 1 170 ? 0.930 -0.967 6.800 1.00 97.38 170 LEU A C 1
ATOM 1337 O O . LEU A 1 170 ? 1.980 -1.339 6.283 1.00 97.38 170 LEU A O 1
ATOM 1341 N N . ALA A 1 171 ? 0.688 0.324 7.038 1.00 98.06 171 ALA A N 1
ATOM 1342 C CA . ALA A 1 171 ? 1.645 1.378 6.708 1.00 98.06 171 ALA A CA 1
ATOM 1343 C C . ALA A 1 171 ? 3.001 1.177 7.413 1.00 98.06 171 ALA A C 1
ATOM 1345 O O . ALA A 1 171 ? 4.045 1.341 6.777 1.00 98.06 171 ALA A O 1
ATOM 1346 N N . GLU A 1 172 ? 3.005 0.772 8.689 1.00 98.31 172 GLU A N 1
ATOM 1347 C CA . GLU A 1 172 ? 4.230 0.393 9.412 1.00 98.31 172 GLU A CA 1
ATOM 1348 C C . GLU A 1 172 ? 4.936 -0.811 8.775 1.00 98.31 172 GLU A C 1
ATOM 1350 O O . GLU A 1 172 ? 6.157 -0.791 8.614 1.00 98.31 172 GLU A O 1
ATOM 1355 N N . LEU A 1 173 ? 4.186 -1.846 8.375 1.00 98.00 173 LEU A N 1
ATOM 1356 C CA . LEU A 1 173 ? 4.741 -3.015 7.677 1.00 98.00 173 LEU A CA 1
ATOM 1357 C C . LEU A 1 173 ? 5.369 -2.635 6.326 1.00 98.00 173 LEU A C 1
ATOM 1359 O O . LEU A 1 173 ? 6.358 -3.233 5.919 1.00 98.00 173 LEU A O 1
ATOM 1363 N N . LEU A 1 174 ? 4.857 -1.587 5.680 1.00 97.69 174 LEU A N 1
ATOM 1364 C CA . LEU A 1 174 ? 5.423 -0.982 4.469 1.00 97.69 174 LEU A CA 1
ATOM 1365 C C . LEU A 1 174 ? 6.546 0.036 4.768 1.00 97.69 174 LEU A C 1
ATOM 1367 O O . LEU A 1 174 ? 6.964 0.796 3.885 1.00 97.69 174 LEU A O 1
ATOM 1371 N N . GLY A 1 175 ? 7.036 0.088 6.009 1.00 97.38 175 GLY A N 1
ATOM 1372 C CA . GLY A 1 175 ? 8.203 0.867 6.424 1.00 97.38 175 GLY A CA 1
ATOM 1373 C C . GLY A 1 175 ? 7.922 2.291 6.9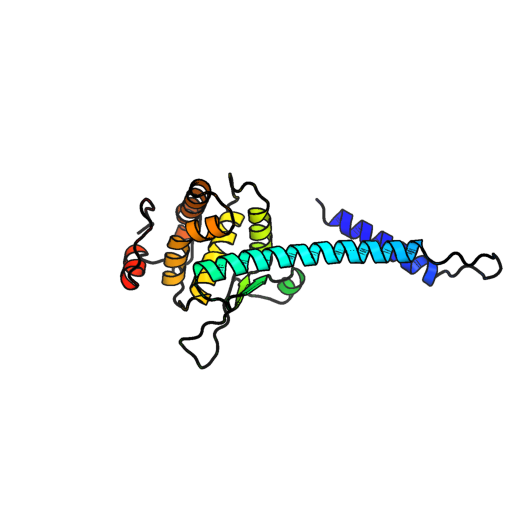09 1.00 97.38 175 GLY A C 1
ATOM 1374 O O . GLY A 1 175 ? 8.862 3.081 6.998 1.00 97.38 175 GLY A O 1
ATOM 1375 N N . ALA A 1 176 ? 6.670 2.657 7.196 1.00 97.69 176 ALA A N 1
ATOM 1376 C CA . ALA A 1 176 ? 6.358 3.927 7.857 1.00 97.69 176 ALA A CA 1
ATOM 1377 C C . ALA A 1 176 ? 6.716 3.892 9.353 1.00 97.69 176 ALA A C 1
ATOM 1379 O O . ALA A 1 176 ? 6.684 2.842 9.994 1.00 97.69 176 ALA A O 1
ATOM 1380 N N . THR A 1 177 ? 7.016 5.052 9.938 1.00 97.81 177 THR A N 1
ATOM 1381 C CA . THR A 1 177 ? 7.031 5.182 11.404 1.00 97.81 177 THR A CA 1
ATOM 1382 C C . THR A 1 177 ? 5.602 5.175 11.954 1.00 97.81 177 THR A C 1
ATOM 1384 O O . THR A 1 177 ? 4.656 5.485 11.231 1.00 97.81 177 THR A O 1
ATOM 1387 N N . ALA A 1 178 ? 5.435 4.899 13.250 1.00 95.81 178 ALA A N 1
ATOM 1388 C CA . ALA A 1 178 ? 4.121 4.929 13.901 1.00 95.81 178 ALA A CA 1
ATOM 1389 C C . ALA A 1 178 ? 3.397 6.284 13.737 1.00 95.81 178 ALA A C 1
ATOM 1391 O O . ALA A 1 178 ? 2.183 6.329 13.554 1.00 95.81 178 ALA A O 1
ATOM 1392 N N . GLU A 1 179 ? 4.138 7.398 13.748 1.00 95.31 179 GLU A N 1
ATOM 1393 C CA . GLU A 1 179 ? 3.574 8.736 13.529 1.00 95.31 179 GLU A CA 1
ATOM 1394 C C . GLU A 1 179 ? 3.071 8.911 12.088 1.00 95.31 179 GLU A C 1
ATOM 1396 O O . GLU A 1 179 ? 1.938 9.336 11.871 1.00 95.31 179 GLU A O 1
ATOM 1401 N N . GLN A 1 180 ? 3.877 8.523 11.096 1.00 96.88 180 GLN A N 1
ATOM 1402 C CA . GLN A 1 180 ? 3.494 8.586 9.681 1.00 96.88 180 GLN A CA 1
ATOM 1403 C C . GLN A 1 180 ? 2.284 7.695 9.382 1.00 96.88 180 GLN A C 1
ATOM 1405 O O . GLN A 1 180 ? 1.370 8.101 8.665 1.00 96.88 180 GLN A O 1
ATOM 1410 N N . ALA A 1 181 ? 2.269 6.496 9.960 1.00 96.38 181 ALA A N 1
ATOM 1411 C CA . ALA A 1 181 ? 1.179 5.542 9.853 1.00 96.38 181 ALA A CA 1
ATOM 1412 C C . ALA A 1 181 ? -0.129 6.082 10.451 1.00 96.38 181 ALA A C 1
ATOM 1414 O O . ALA A 1 181 ? -1.180 5.994 9.814 1.00 96.38 181 ALA A O 1
ATOM 1415 N N . ALA A 1 182 ? -0.068 6.699 11.636 1.00 94.06 182 ALA A N 1
ATOM 1416 C CA . ALA A 1 182 ? -1.227 7.328 12.263 1.00 94.06 182 ALA A CA 1
ATOM 1417 C C . ALA A 1 182 ? -1.779 8.483 11.412 1.00 94.06 182 ALA A C 1
ATOM 1419 O O . ALA A 1 182 ? -2.990 8.574 11.209 1.00 94.06 182 ALA A O 1
ATOM 1420 N N . VAL A 1 183 ? -0.899 9.326 10.858 1.00 94.31 183 VAL A N 1
ATOM 1421 C CA . VAL A 1 183 ? -1.293 10.417 9.952 1.00 94.31 183 VAL A CA 1
ATOM 1422 C C . VAL A 1 183 ? -1.947 9.875 8.680 1.00 94.31 183 VAL A C 1
ATOM 1424 O O . VAL A 1 183 ? -2.968 10.411 8.254 1.00 94.31 183 VAL A O 1
ATOM 1427 N N . LEU A 1 184 ? -1.402 8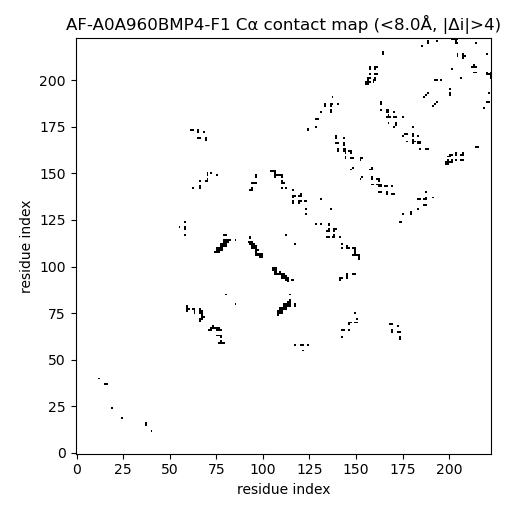.815 8.073 1.00 95.69 184 LEU A N 1
ATOM 1428 C CA . LEU A 1 184 ? -2.002 8.179 6.895 1.00 95.69 184 LEU A CA 1
ATOM 1429 C C . LEU A 1 184 ? -3.422 7.689 7.196 1.00 95.69 184 LEU A C 1
ATOM 1431 O O . LEU A 1 184 ? -4.358 8.062 6.487 1.00 95.69 184 LEU A O 1
ATOM 1435 N N . ALA A 1 185 ? -3.585 6.922 8.276 1.00 95.12 185 ALA A N 1
ATOM 1436 C CA . ALA A 1 185 ? -4.872 6.346 8.652 1.00 95.12 185 ALA A CA 1
ATOM 1437 C C . ALA A 1 185 ? -5.907 7.430 9.010 1.00 95.12 185 ALA A C 1
ATOM 1439 O O . ALA A 1 185 ? -7.068 7.347 8.609 1.00 95.12 185 ALA A O 1
ATOM 1440 N N . GLN A 1 186 ? -5.487 8.496 9.701 1.00 94.25 186 GLN A N 1
ATOM 1441 C CA . GLN A 1 186 ? -6.348 9.649 9.977 1.00 94.25 186 GLN A CA 1
ATOM 1442 C C . GLN A 1 186 ? -6.789 10.351 8.686 1.00 94.25 186 GLN A C 1
ATOM 1444 O O . GLN A 1 186 ? -7.970 10.655 8.519 1.00 94.25 186 GLN A O 1
ATOM 1449 N N . ARG A 1 187 ? -5.867 10.589 7.744 1.00 95.38 187 ARG A N 1
ATOM 1450 C CA . ARG A 1 187 ? -6.203 11.261 6.480 1.00 95.38 187 ARG A CA 1
ATOM 1451 C C . ARG A 1 187 ? -7.196 10.458 5.651 1.00 95.38 187 ARG A C 1
ATOM 1453 O O . ARG A 1 187 ? -8.093 11.068 5.072 1.00 95.38 187 ARG A O 1
ATOM 1460 N N . TYR A 1 188 ? -7.073 9.131 5.616 1.00 95.06 188 TYR A N 1
ATOM 1461 C CA . TYR A 1 188 ? -8.060 8.284 4.947 1.00 95.06 188 TYR A CA 1
ATOM 1462 C C . TYR A 1 188 ? -9.449 8.452 5.583 1.00 95.06 188 TYR A C 1
ATOM 1464 O O . TYR A 1 188 ? -10.414 8.802 4.895 1.00 95.06 188 TYR A O 1
ATOM 1472 N N . ALA A 1 189 ? -9.525 8.296 6.910 1.00 92.62 189 ALA A N 1
ATOM 1473 C CA . ALA A 1 189 ? -10.771 8.375 7.665 1.00 92.62 189 ALA A CA 1
ATOM 1474 C C . ALA A 1 189 ? -11.482 9.733 7.538 1.00 92.62 189 ALA A C 1
ATOM 1476 O O . ALA A 1 189 ? -12.709 9.787 7.497 1.00 92.62 189 ALA A O 1
ATOM 1477 N N . GLU A 1 190 ? -10.729 10.831 7.456 1.00 93.62 190 GLU A N 1
ATOM 1478 C CA . GLU A 1 190 ? -11.289 12.183 7.374 1.00 93.62 190 GLU A CA 1
ATOM 1479 C C . GLU A 1 190 ? -11.630 12.619 5.944 1.00 93.62 190 GLU A C 1
ATOM 1481 O O . GLU A 1 190 ? -12.583 13.373 5.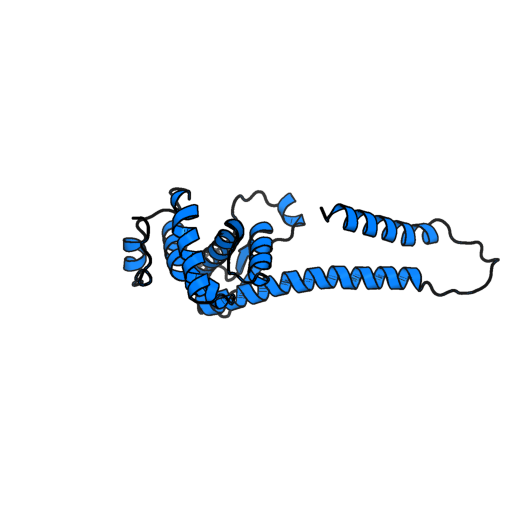737 1.00 93.62 190 GLU A O 1
ATOM 1486 N N . GLN A 1 191 ? -10.844 12.198 4.949 1.00 93.62 191 GLN A N 1
ATOM 1487 C CA . GLN A 1 191 ? -10.906 12.790 3.606 1.00 93.62 191 GLN A CA 1
ATOM 1488 C C . GLN A 1 191 ? -11.500 11.866 2.548 1.00 93.62 191 GLN A C 1
ATOM 1490 O O . GLN A 1 191 ? -12.090 12.371 1.587 1.00 93.62 191 GLN A O 1
ATOM 1495 N N . VAL A 1 192 ? -11.358 10.549 2.714 1.00 92.25 192 VAL A N 1
ATOM 1496 C CA . VAL A 1 192 ? -11.782 9.551 1.723 1.00 92.25 192 VAL A CA 1
ATOM 1497 C C . VAL A 1 192 ? -13.057 8.851 2.183 1.00 92.25 192 VAL A C 1
ATOM 1499 O O . VAL A 1 192 ? -14.088 8.988 1.522 1.00 92.25 192 VAL A O 1
ATOM 1502 N N . TYR A 1 193 ? -13.042 8.214 3.358 1.00 91.44 193 TYR A N 1
ATOM 1503 C CA . TYR A 1 193 ? -14.168 7.413 3.857 1.00 91.44 193 TYR A CA 1
ATOM 1504 C C . TYR A 1 193 ? -15.540 8.120 3.846 1.00 91.44 193 TYR A C 1
ATOM 1506 O O . TYR A 1 193 ? -16.514 7.518 3.387 1.00 91.44 193 TYR A O 1
ATOM 1514 N N . PRO A 1 194 ? -15.684 9.407 4.239 1.00 92.00 194 PRO A N 1
ATOM 1515 C CA . PRO A 1 194 ? -16.992 10.071 4.236 1.00 92.00 194 PRO A CA 1
ATOM 1516 C C . PRO A 1 194 ? -17.626 10.197 2.843 1.00 92.00 194 PRO A C 1
ATOM 1518 O O . PRO A 1 194 ? -18.829 10.439 2.732 1.00 92.00 194 PRO A O 1
ATOM 1521 N N . ARG A 1 195 ? -16.821 10.059 1.783 1.00 88.81 195 ARG A N 1
ATOM 1522 C CA . ARG A 1 195 ? -17.239 10.156 0.378 1.00 88.81 195 ARG A CA 1
ATOM 1523 C C . ARG A 1 195 ? -17.457 8.786 -0.266 1.00 88.81 195 ARG A C 1
ATOM 1525 O O . ARG A 1 195 ? -17.909 8.742 -1.408 1.00 88.81 195 ARG A O 1
ATOM 1532 N N . MET A 1 196 ? -17.168 7.696 0.446 1.00 85.19 196 MET A N 1
ATOM 1533 C CA . MET A 1 196 ? -17.344 6.339 -0.063 1.00 85.19 196 MET A CA 1
ATOM 1534 C C . MET A 1 196 ? -18.830 6.008 -0.294 1.00 85.19 196 MET A C 1
ATOM 1536 O O . MET A 1 196 ? -19.718 6.555 0.386 1.00 85.19 196 MET A O 1
ATOM 1540 N N . PRO A 1 197 ? -19.143 5.099 -1.236 1.00 87.44 197 PRO A N 1
ATOM 1541 C CA . PRO A 1 197 ? -20.509 4.638 -1.454 1.00 87.44 197 PRO A CA 1
ATOM 1542 C C . PRO A 1 197 ? -21.127 4.076 -0.168 1.00 87.44 197 PRO A C 1
ATOM 1544 O O . PRO A 1 197 ? -20.435 3.575 0.715 1.00 87.44 197 PRO A O 1
ATOM 1547 N N . SER A 1 198 ? -22.455 4.130 -0.043 1.00 87.31 198 SER A N 1
ATOM 1548 C CA . SER A 1 198 ? -23.137 3.658 1.172 1.00 87.31 198 SER A CA 1
ATOM 1549 C C . SER A 1 198 ? -22.958 2.162 1.444 1.00 87.31 198 SER A C 1
ATOM 1551 O O . SER A 1 198 ? -23.164 1.746 2.573 1.00 87.31 198 SER A O 1
ATOM 1553 N N . SER A 1 199 ? -22.580 1.358 0.443 1.00 85.25 199 SER A N 1
ATOM 1554 C CA . SER A 1 199 ? -22.246 -0.064 0.613 1.00 85.25 199 SER A CA 1
ATOM 1555 C C . SER A 1 199 ? -20.945 -0.299 1.388 1.00 85.25 199 SER A C 1
ATOM 1557 O O . SER A 1 199 ? -20.806 -1.350 2.003 1.00 85.25 199 SER A O 1
ATOM 1559 N N . TYR A 1 200 ? -20.030 0.675 1.373 1.00 82.56 200 TYR A N 1
ATOM 1560 C CA . TYR A 1 200 ? -18.750 0.647 2.090 1.00 82.56 200 TYR A CA 1
ATOM 1561 C C . TYR A 1 200 ? -18.838 1.321 3.463 1.00 82.56 200 TYR A C 1
ATOM 1563 O O . TYR A 1 200 ? -17.981 1.123 4.314 1.00 82.56 200 TYR A O 1
ATOM 1571 N N . ARG A 1 201 ? -19.882 2.122 3.707 1.00 87.06 201 ARG A N 1
ATOM 1572 C CA . ARG A 1 201 ? -20.060 2.844 4.970 1.00 87.06 201 ARG A CA 1
ATOM 1573 C C . ARG A 1 201 ? -20.935 2.057 5.943 1.00 87.06 201 ARG A C 1
ATOM 1575 O O . ARG A 1 201 ? -21.981 1.532 5.569 1.00 87.06 201 ARG A O 1
ATOM 1582 N N . GLY A 1 202 ? -20.548 2.045 7.214 1.00 83.62 202 GLY A N 1
ATOM 1583 C CA . GLY A 1 202 ? -21.317 1.439 8.300 1.00 83.62 202 GLY A CA 1
ATOM 1584 C C . GLY A 1 202 ? -20.944 2.004 9.669 1.00 83.62 202 GLY A C 1
ATOM 1585 O O . GLY A 1 202 ? -20.032 2.820 9.787 1.00 83.62 202 GLY A O 1
ATOM 1586 N N . ASP A 1 203 ? -21.641 1.550 10.715 1.00 88.12 203 ASP A N 1
ATOM 1587 C CA . ASP A 1 203 ? -21.240 1.812 12.104 1.00 88.12 203 ASP A CA 1
ATOM 1588 C C . ASP A 1 203 ? -19.995 0.969 12.417 1.00 88.12 203 ASP A C 1
ATOM 1590 O O . ASP A 1 203 ? -20.089 -0.173 12.881 1.00 88.12 203 ASP A O 1
ATOM 1594 N N . CYS A 1 204 ? -18.814 1.522 12.124 1.00 86.81 204 CYS A N 1
ATOM 1595 C CA . CYS A 1 204 ? -17.547 0.820 12.312 1.00 86.81 204 CYS A CA 1
ATOM 1596 C C . CYS A 1 204 ? -17.323 0.396 13.764 1.00 86.81 204 CYS A C 1
ATOM 1598 O O . CYS A 1 204 ? -16.748 -0.662 14.017 1.00 86.81 204 CYS A O 1
ATOM 1600 N N . ALA A 1 205 ? -17.822 1.163 14.736 1.00 84.88 205 ALA A N 1
ATOM 1601 C CA . ALA A 1 205 ? -17.690 0.800 16.138 1.00 84.88 205 ALA A CA 1
ATOM 1602 C C . ALA A 1 205 ? -18.511 -0.459 16.464 1.00 84.88 205 ALA A C 1
ATOM 1604 O O . ALA A 1 205 ? -18.035 -1.333 17.191 1.00 84.88 205 ALA A O 1
ATOM 1605 N N . ALA A 1 206 ? -19.733 -0.577 15.936 1.00 85.81 206 ALA A N 1
ATOM 1606 C CA . ALA A 1 206 ? -20.544 -1.784 16.081 1.00 85.81 206 ALA A CA 1
ATOM 1607 C C . ALA A 1 206 ? -19.963 -2.975 15.310 1.00 85.81 206 ALA A C 1
ATOM 1609 O O . ALA A 1 206 ? -19.895 -4.077 15.861 1.00 85.81 206 ALA A O 1
ATOM 1610 N N . LEU A 1 207 ? -19.506 -2.751 14.076 1.00 86.25 207 LEU A N 1
ATOM 1611 C CA . LEU A 1 207 ? -18.933 -3.789 13.221 1.00 86.25 207 LEU A CA 1
ATOM 1612 C C . LEU A 1 207 ? -17.666 -4.392 13.841 1.00 86.25 207 LEU A C 1
ATOM 1614 O O . LEU A 1 207 ? -17.609 -5.607 14.026 1.00 86.25 207 LEU A O 1
ATOM 1618 N N . LEU A 1 208 ? -16.714 -3.569 14.287 1.00 86.06 208 LEU A N 1
ATOM 1619 C CA . LEU A 1 208 ? -15.496 -4.052 14.949 1.00 86.06 208 LEU A CA 1
ATOM 1620 C C . LEU A 1 208 ? -15.811 -4.838 16.232 1.00 86.06 208 LEU A C 1
ATOM 1622 O O . LEU A 1 208 ? -15.287 -5.937 16.427 1.00 86.06 208 LEU A O 1
ATOM 1626 N N . ARG A 1 209 ? -16.741 -4.347 17.067 1.00 86.75 209 ARG A N 1
ATOM 1627 C CA . ARG A 1 209 ? -17.173 -5.071 18.277 1.00 86.75 209 ARG A CA 1
ATOM 1628 C C . ARG A 1 209 ? -17.765 -6.443 17.958 1.00 86.75 209 ARG A C 1
ATOM 1630 O O . ARG A 1 209 ? -17.562 -7.372 18.736 1.00 86.75 209 ARG A O 1
ATOM 1637 N N . SER A 1 210 ? -18.478 -6.585 16.838 1.00 85.44 210 SER A N 1
ATOM 1638 C CA . SER A 1 210 ? -19.109 -7.855 16.449 1.00 85.44 210 SER A CA 1
ATOM 1639 C C . SER A 1 210 ? -18.106 -8.979 16.163 1.00 85.44 210 SER A C 1
ATOM 1641 O O . SER A 1 210 ? -18.449 -10.150 16.301 1.00 85.44 210 SER A O 1
ATOM 1643 N N . ILE A 1 211 ? -16.861 -8.623 15.837 1.00 82.88 211 ILE A N 1
ATOM 1644 C CA . ILE A 1 211 ? -15.755 -9.554 15.577 1.00 82.88 211 ILE A CA 1
ATOM 1645 C C . ILE A 1 211 ? -14.682 -9.519 16.677 1.00 82.88 211 ILE A C 1
ATOM 1647 O O . ILE A 1 211 ? -13.590 -10.051 16.501 1.00 82.88 211 ILE A O 1
ATOM 1651 N N . GLY A 1 212 ? -14.984 -8.901 17.825 1.00 82.75 212 GLY A N 1
ATOM 1652 C CA . GLY A 1 212 ? -14.079 -8.843 18.976 1.00 82.75 212 GLY A CA 1
ATOM 1653 C C . GLY A 1 212 ? -12.889 -7.896 18.809 1.00 82.75 212 GLY A C 1
ATOM 1654 O O . GLY A 1 212 ? -11.947 -7.971 19.596 1.00 82.75 212 GLY A O 1
ATOM 1655 N N . LEU A 1 213 ? -12.923 -7.002 17.818 1.00 81.25 213 LEU A N 1
ATOM 1656 C CA . LEU A 1 213 ? -11.933 -5.947 17.644 1.00 81.25 213 LEU A CA 1
ATOM 1657 C C . LEU A 1 213 ? -12.408 -4.650 18.302 1.00 81.25 213 LEU A C 1
ATOM 1659 O O . LEU A 1 213 ? -13.598 -4.332 18.363 1.00 81.25 213 LEU A O 1
ATOM 1663 N N . THR A 1 214 ? -11.453 -3.870 18.789 1.00 70.62 214 THR A N 1
ATOM 1664 C CA . THR A 1 214 ? -11.685 -2.501 19.253 1.00 70.62 214 THR A CA 1
ATOM 1665 C C . THR A 1 214 ? -10.974 -1.543 18.319 1.00 70.62 214 THR A C 1
ATOM 1667 O O . THR A 1 214 ? -9.883 -1.849 17.840 1.00 70.62 214 THR A O 1
ATOM 1670 N N . ALA A 1 215 ? -11.565 -0.369 18.105 1.00 61.28 215 ALA A N 1
ATOM 1671 C CA . ALA A 1 215 ? -10.880 0.738 17.452 1.00 61.28 215 ALA A CA 1
ATOM 1672 C C . ALA A 1 215 ? -9.498 0.968 18.101 1.00 61.28 215 ALA A C 1
ATOM 1674 O O . ALA A 1 215 ? -9.410 0.934 19.337 1.00 61.28 215 ALA A O 1
ATOM 1675 N N . PRO A 1 216 ? -8.436 1.213 17.315 1.00 58.94 216 PRO A N 1
ATOM 1676 C CA . PRO A 1 216 ? -7.145 1.612 17.860 1.00 58.94 216 PRO A CA 1
ATOM 1677 C C . PRO A 1 216 ? -7.300 2.835 18.773 1.00 58.94 216 PRO A C 1
ATOM 1679 O O . PRO A 1 216 ? -8.086 3.747 18.497 1.00 58.94 216 PRO A O 1
ATOM 1682 N N . ALA A 1 217 ? -6.572 2.851 19.891 1.00 50.12 217 ALA A N 1
ATOM 1683 C CA . ALA A 1 217 ? -6.650 3.945 20.853 1.00 50.12 217 ALA A CA 1
ATOM 1684 C C . ALA A 1 217 ? -6.263 5.278 20.184 1.00 50.12 217 ALA A C 1
ATOM 1686 O O . ALA A 1 217 ? -5.173 5.402 19.635 1.00 50.12 217 ALA A O 1
ATOM 1687 N N . GLY A 1 218 ? -7.153 6.275 20.247 1.00 51.34 218 GLY A N 1
ATOM 1688 C CA . GLY A 1 218 ? -6.917 7.615 19.692 1.00 51.34 218 GLY A CA 1
ATOM 1689 C C . GLY A 1 218 ? -7.491 7.872 18.293 1.00 51.34 218 GLY A C 1
ATOM 1690 O O . GLY A 1 218 ? -7.460 9.017 17.855 1.00 51.34 218 GLY A O 1
ATOM 1691 N N . GLN A 1 219 ? -8.070 6.872 17.618 1.00 57.22 219 GLN A N 1
ATOM 1692 C CA . GLN A 1 219 ? -8.819 7.080 16.372 1.00 57.22 219 GLN A CA 1
ATOM 1693 C C . GLN A 1 219 ? -10.312 7.284 16.658 1.00 57.22 219 GLN A C 1
ATOM 1695 O O . GLN A 1 219 ? -11.017 6.365 17.081 1.00 57.22 219 GLN A O 1
ATOM 1700 N N . ALA A 1 220 ? -10.801 8.501 16.417 1.00 52.28 220 ALA A N 1
ATOM 1701 C CA . ALA A 1 220 ? -12.229 8.780 16.358 1.00 52.28 220 ALA A CA 1
ATOM 1702 C C . ALA A 1 220 ? -12.742 8.397 14.963 1.00 52.28 220 ALA A C 1
ATOM 1704 O O . ALA A 1 220 ? -12.512 9.116 13.994 1.00 52.28 220 ALA A O 1
ATOM 1705 N N . TRP A 1 221 ? -13.409 7.249 14.855 1.00 58.41 221 TRP A N 1
ATOM 1706 C CA . TRP A 1 221 ? -14.095 6.866 13.622 1.00 58.41 221 TRP A CA 1
ATOM 1707 C C . TRP A 1 221 ? -15.360 7.715 13.459 1.00 58.41 221 TRP A C 1
ATOM 1709 O O . TRP A 1 221 ? -16.062 7.931 14.452 1.00 58.41 221 TRP A O 1
ATOM 1719 N N . PRO A 1 222 ? -15.680 8.194 12.246 1.00 52.88 222 PRO A N 1
ATOM 1720 C CA . PRO A 1 222 ? -16.994 8.767 11.989 1.00 52.88 222 PRO A CA 1
ATOM 1721 C C . PRO A 1 222 ? -18.066 7.703 12.270 1.00 52.88 222 PRO A C 1
ATOM 1723 O O . PRO A 1 222 ? -17.991 6.588 11.750 1.00 52.88 222 PRO A O 1
ATOM 1726 N N . GLY A 1 223 ? -19.003 8.047 13.157 1.00 45.53 223 GLY A N 1
ATOM 1727 C CA . GLY A 1 223 ? -20.196 7.250 13.454 1.00 45.53 223 GLY A CA 1
ATOM 1728 C C . GLY A 1 223 ? -21.321 7.486 12.460 1.00 45.53 223 GLY A C 1
ATOM 1729 O O . GLY A 1 223 ? -21.298 8.535 11.773 1.00 45.53 223 GLY A O 1
#

Sequence (223 aa):
MRVWLIGALLMLLVAAVVRPLLFPRPASLGGNRFPWITMTILLVAVLVLGWFEWRWRQVQYEAADAVRTLTGRADAEVECQRSGAQLVFLGDESGRVEWVQGDERNTGNVAWLDHETCAELAAWLRSDRSSPTIEQVTAVHVLTHEAIHVSGHRNEAMTECVAMAFDARLAELLGATAEQAAVLAQRYAEQVYPRMPSSYRGDCAALLRSIGLTAPAGQAWPG